Protein 2Q0N (pdb70)

Solvent-accessible surface area: 13764 Å² total

Sequence (304 aa):
RVSHHEQFRAALQQLVVDPGDPRSYLDNFIKIGEGSTGIVCIATVRSSGKLVAVKKMMDLRKQQRRELLFNEVVIMRDYQQHENVVVEMYNSYLVGDELWVVMMEFLEGGALTDIVTHTRMNEEQIAAVCLAVLQALSSVLHAQGVIHRDIKSDSILLTHDGRVKLSSDFGFCAQVSKEVPRRKLVVGTPYWMAPELISRLPYGPEVDIWSLGIMVIEMVDGEPPYFNEPPLKAMKMIRDNLPPRLKNLHKVSPSLKGFLDRLLVRDPAQRATAAEELLKHPFLAKAGPPASIVPLMMRQNRTRRRRRRSWYFDG

Nearest PDB structures (foldseek):
  7s47-assembly1_A  TM=9.825E-01  e=3.267E-54  Homo sapiens
  4zy5-assembly2_B  TM=8.577E-01  e=1.023E-31  Homo sapiens
  8a66-assembly1_A  TM=9.162E-01  e=1.486E-27  Homo sapiens
  5ghv-assembly2_B  TM=8.421E-01  e=2.433E-15  Homo sapiens
  4xg9-assembly2_B  TM=8.249E-01  e=9.768E-16  Homo sapiens

InterPro domains:
  IPR000095 CRIB domain [PF00786] (10-63)
  IPR000095 CRIB domain [PS50108] (11-24)
  IPR000095 CRIB domain [SM00285] (11-46)
  IPR000719 Protein kinase domain [PF00069] (326-572)
  IPR000719 Protein kinase domain [PS50011] (321-572)
  IPR011009 Protein kinase-like domain superfamily [SSF56112] (323-578)
  IPR017441 Protein kinase, ATP binding site [PS00107] (327-351)
  IPR033923 p21 activated kinase binding domain [cd01093] (10-55)
  IPR036936 CRIB domain superfamily [G3DSA:3.90.810.10] (5-47)
  IPR051931 Serine/threonine-protein kinase PAK 3-like [PTHR45832] (21-589)

Structure (mmCIF, N/CA/C/O backbone):
data_2Q0N
#
_entry.id   2Q0N
#
_cell.length_a   145.678
_cell.length_b   145.678
_cell.length_c   39.577
_cell.angle_alpha   90.000
_cell.angle_beta   90.000
_cell.angle_gamma   90.000
#
_symmetry.space_group_name_H-M   'P 43 21 2'
#
loop_
_entity.id
_entity.type
_entity.pdbx_description
1 polymer 'Serine/threonine-protein kinase PAK 4'
2 polymer 'Synthetic peptide'
3 non-polymer 'SULFATE ION'
4 non-polymer 1,2-ETHANEDIOL
5 water water
#
loop_
_atom_site.group_PDB
_atom_site.id
_atom_site.type_symbol
_atom_site.label_atom_id
_atom_site.label_alt_id
_atom_site.label_comp_id
_atom_site.label_asym_id
_atom_site.label_entity_id
_atom_site.label_seq_id
_atom_site.pdbx_PDB_ins_code
_atom_site.Cartn_x
_atom_site.Cartn_y
_atom_site.Cartn_z
_atom_site.occupancy
_atom_site.B_iso_or_equiv
_atom_site.auth_seq_id
_atom_site.auth_comp_id
_atom_site.auth_asym_id
_atom_site.auth_atom_id
_atom_site.pdbx_PDB_model_num
ATOM 1 N N . ARG A 1 8 ? -64.726 12.266 -26.599 1.00 35.89 298 ARG A N 1
ATOM 2 C CA . ARG A 1 8 ? -64.089 13.569 -26.236 1.00 36.35 298 ARG A CA 1
ATOM 3 C C . ARG A 1 8 ? -64.955 14.721 -26.747 1.00 35.29 298 ARG A C 1
ATOM 4 O O . ARG A 1 8 ? -65.255 14.795 -27.946 1.00 35.69 298 ARG A O 1
ATOM 12 N N . VAL A 1 9 ? -65.345 15.619 -25.846 1.00 34.19 299 VAL A N 1
ATOM 13 C CA . VAL A 1 9 ? -66.273 16.678 -26.201 1.00 32.60 299 VAL A CA 1
ATOM 14 C C . VAL A 1 9 ? -65.550 17.696 -27.065 1.00 32.20 299 VAL A C 1
ATOM 15 O O . VAL A 1 9 ? -64.330 17.791 -27.036 1.00 31.67 299 VAL A O 1
ATOM 19 N N . SER A 1 10 ? -66.301 18.431 -27.875 1.00 31.76 300 SER A N 1
ATOM 20 C CA . SER A 1 10 ? -65.715 19.409 -28.766 1.00 31.08 300 SER A CA 1
ATOM 21 C C . SER A 1 10 ? -65.150 20.589 -27.962 1.00 30.96 300 SER A C 1
ATOM 22 O O . SER A 1 10 ? -65.533 20.826 -26.800 1.00 30.20 300 SER A O 1
ATOM 25 N N . HIS A 1 11 ? -64.242 21.324 -28.599 1.00 30.86 301 HIS A N 1
ATOM 26 C CA A HIS A 1 11 ? -63.720 22.574 -28.055 0.70 30.96 301 HIS A CA 1
ATOM 27 C CA B HIS A 1 11 ? -63.705 22.527 -27.986 0.30 30.35 301 HIS A CA 1
ATOM 28 C C . HIS A 1 11 ? -64.844 23.475 -27.596 1.00 30.32 301 HIS A C 1
ATOM 29 O O . HIS A 1 11 ? -64.771 24.097 -26.541 1.00 30.02 301 HIS A O 1
ATOM 42 N N . GLU A 1 12 ? -65.898 23.569 -28.426 1.00 30.33 302 GLU A N 1
ATOM 43 C CA . GLU A 1 12 ? -67.003 24.468 -28.134 1.00 30.75 302 GLU A CA 1
ATOM 44 C C . GLU A 1 12 ? -67.675 24.043 -26.838 1.00 30.35 302 GLU A C 1
ATOM 45 O O . GLU A 1 12 ? -67.937 24.874 -25.976 1.00 31.38 302 GLU A O 1
ATOM 51 N N . GLN A 1 13 ? -67.894 22.745 -26.677 1.00 29.44 303 GLN A N 1
ATOM 52 C CA . GLN A 1 13 ? -68.561 22.239 -25.495 1.00 29.28 303 GLN A CA 1
ATOM 53 C C . GLN A 1 13 ? -67.655 22.363 -24.272 1.00 27.91 303 GLN A C 1
ATOM 54 O O . GLN A 1 13 ? -68.102 22.760 -23.195 1.00 27.29 303 GLN A O 1
ATOM 60 N N . PHE A 1 14 ? -66.377 22.053 -24.424 1.00 26.84 304 PHE A N 1
ATOM 61 C CA . PHE A 1 14 ? -65.463 22.280 -23.310 1.00 26.11 304 PHE A CA 1
ATOM 62 C C . PHE A 1 14 ? -65.441 23.751 -22.866 1.00 26.68 304 PHE A C 1
ATOM 63 O O . PHE A 1 14 ? -65.567 24.038 -21.664 1.00 27.57 304 PHE A O 1
ATOM 71 N N . ARG A 1 15 ? -65.298 24.687 -23.809 1.00 26.20 305 ARG A N 1
ATOM 72 C CA . ARG A 1 15 ? -65.265 26.103 -23.452 1.00 26.45 305 ARG A CA 1
ATOM 73 C C . ARG A 1 15 ? -66.543 26.535 -22.704 1.00 26.63 305 ARG A C 1
ATOM 74 O O . ARG A 1 15 ? -66.466 27.253 -21.721 1.00 27.13 305 ARG A O 1
ATOM 82 N N . ALA A 1 16 ? -67.693 26.067 -23.175 1.00 26.40 306 ALA A N 1
ATOM 83 C CA . ALA A 1 16 ? -69.015 26.390 -22.608 1.00 27.24 306 ALA A CA 1
ATOM 84 C C . ALA A 1 16 ? -69.106 25.904 -21.157 1.00 26.61 306 ALA A C 1
ATOM 85 O O . ALA A 1 16 ? -69.642 26.601 -20.290 1.00 27.34 306 ALA A O 1
ATOM 87 N N . ALA A 1 17 ? -68.567 24.712 -20.899 1.00 26.27 307 ALA A N 1
ATOM 88 C CA . ALA A 1 17 ? -68.518 24.148 -19.536 1.00 27.19 307 ALA A CA 1
ATOM 89 C C . ALA A 1 17 ? -67.653 25.001 -18.623 1.00 27.38 307 ALA A C 1
ATOM 90 O O . ALA A 1 17 ? -68.055 25.403 -17.512 1.00 28.44 307 ALA A O 1
ATOM 92 N N . LEU A 1 18 ? -66.461 25.297 -19.095 1.00 28.60 308 LEU A N 1
ATOM 93 C CA . LEU A 1 18 ? -65.549 26.171 -18.372 1.00 28.79 308 LEU A CA 1
ATOM 94 C C . LEU A 1 18 ? -66.135 27.561 -18.145 1.00 27.96 308 LEU A C 1
ATOM 95 O O . LEU A 1 18 ? -66.022 28.121 -17.052 1.00 27.58 308 LEU A O 1
ATOM 100 N N . GLN A 1 19 ? -66.831 28.112 -19.152 1.00 28.74 309 GLN A N 1
ATOM 101 C CA A GLN A 1 19 ? -67.419 29.445 -19.017 0.50 28.23 309 GLN A CA 1
ATOM 102 C CA B GLN A 1 19 ? -67.426 29.445 -19.031 0.50 28.14 309 GLN A CA 1
ATOM 103 C C . GLN A 1 19 ? -68.382 29.555 -17.850 1.00 28.03 309 GLN A C 1
ATOM 104 O O . GLN A 1 19 ? -68.478 30.613 -17.247 1.00 28.71 309 GLN A O 1
ATOM 115 N N . LEU A 1 20 ? -69.104 28.476 -17.515 1.00 27.78 310 LEU A N 1
ATOM 116 C CA . LEU A 1 20 ? -70.028 28.485 -16.368 1.00 27.69 310 LEU A CA 1
ATOM 117 C C . LEU A 1 20 ? -69.338 28.611 -15.017 1.00 26.92 310 LEU A C 1
ATOM 118 O O . LEU A 1 20 ? -69.981 29.038 -14.060 1.00 25.15 310 LEU A O 1
ATOM 123 N N . VAL A 1 21 ? -68.057 28.217 -14.918 1.00 26.69 311 VAL A N 1
ATOM 124 C CA . VAL A 1 21 ? -67.367 28.228 -13.622 1.00 26.78 311 VAL A CA 1
ATOM 125 C C . VAL A 1 21 ? -66.432 29.417 -13.403 1.00 26.63 311 VAL A C 1
ATOM 126 O O . VAL A 1 21 ? -66.117 29.775 -12.252 1.00 27.86 311 VAL A O 1
ATOM 130 N N . VAL A 1 22 ? -66.008 30.074 -14.473 1.00 25.53 312 VAL A N 1
ATOM 131 C CA . VAL A 1 22 ? -65.150 31.242 -14.342 1.00 24.63 312 VAL A CA 1
ATOM 132 C C . VAL A 1 22 ? -66.028 32.490 -14.112 1.00 23.63 312 VAL A C 1
ATOM 133 O O . VAL A 1 22 ? -67.245 32.476 -14.344 1.00 24.80 312 VAL A O 1
ATOM 137 N N . ASP A 1 23 ? -65.395 33.555 -13.668 1.00 21.95 313 ASP A N 1
ATOM 138 C CA . ASP A 1 23 ? -66.042 34.874 -13.569 1.00 22.41 313 ASP A CA 1
ATOM 139 C C . ASP A 1 23 ? -66.336 35.425 -14.957 1.00 22.89 313 ASP A C 1
ATOM 140 O O . ASP A 1 23 ? -65.482 35.350 -15.854 1.00 23.54 313 ASP A O 1
ATOM 145 N N . PRO A 1 24 ? -67.536 35.978 -15.170 1.00 22.46 314 PRO A N 1
ATOM 146 C CA . PRO A 1 24 ? -67.749 36.705 -16.413 1.00 23.41 314 PRO A CA 1
ATOM 147 C C . PRO A 1 24 ? -66.857 37.956 -16.599 1.00 24.91 314 PRO A C 1
ATOM 148 O O . PRO A 1 24 ? -66.385 38.544 -15.630 1.00 24.46 314 PRO A O 1
ATOM 152 N N . GLY A 1 25 ? -66.660 38.357 -17.847 1.00 27.12 315 GLY A N 1
ATOM 153 C CA . GLY A 1 25 ? -66.009 39.627 -18.164 1.00 28.36 315 GLY A CA 1
ATOM 154 C C . GLY A 1 25 ? -64.607 39.504 -18.724 1.00 30.17 315 GLY A C 1
ATOM 155 O O . GLY A 1 25 ? -64.059 38.408 -18.889 1.00 28.85 315 GLY A O 1
ATOM 156 N N . ASP A 1 26 ? -64.018 40.663 -19.004 1.00 32.17 316 ASP A N 1
ATOM 157 C CA . ASP A 1 26 ? -62.667 40.742 -19.555 1.00 33.28 316 ASP A CA 1
ATOM 158 C C . ASP A 1 26 ? -61.781 41.395 -18.487 1.00 33.67 316 ASP A C 1
ATOM 159 O O . ASP A 1 26 ? -62.018 42.551 -18.118 1.00 33.81 316 ASP A O 1
ATOM 164 N N . PRO A 1 27 ? -60.789 40.657 -17.976 1.00 34.52 317 PRO A N 1
ATOM 165 C CA . PRO A 1 27 ? -59.899 41.131 -16.910 1.00 34.55 317 PRO A CA 1
ATOM 166 C C . PRO A 1 27 ? -58.930 42.241 -17.334 1.00 34.41 317 PRO A C 1
ATOM 167 O O . PRO A 1 27 ? -58.272 42.828 -16.489 1.00 34.14 317 PRO A O 1
ATOM 171 N N . ARG A 1 28 ? -58.857 42.526 -18.625 1.00 34.57 318 ARG A N 1
ATOM 172 C CA . ARG A 1 28 ? -58.081 43.671 -19.093 1.00 35.21 318 ARG A CA 1
ATOM 173 C C . ARG A 1 28 ? -58.813 44.980 -18.788 1.00 34.75 318 ARG A C 1
ATOM 174 O O . ARG A 1 28 ? -58.255 46.045 -18.967 1.00 35.38 318 ARG A O 1
ATOM 182 N N . SER A 1 29 ? -60.061 44.885 -18.323 1.00 34.65 319 SER A N 1
ATOM 183 C CA . SER A 1 29 ? -60.786 46.026 -17.782 1.00 34.64 319 SER A CA 1
ATOM 184 C C . SER A 1 29 ? -60.256 46.453 -16.396 1.00 34.56 319 SER A C 1
ATOM 185 O O . SER A 1 29 ? -60.426 47.612 -15.999 1.00 34.32 319 SER A O 1
ATOM 187 N N . TYR A 1 30 ? -59.595 45.527 -15.697 1.00 33.95 320 TYR A N 1
ATOM 188 C CA . TYR A 1 30 ? -59.158 45.688 -14.295 1.00 33.68 320 TYR A CA 1
ATOM 189 C C . TYR A 1 30 ? -57.623 45.688 -14.098 1.00 32.71 320 TYR A C 1
ATOM 190 O O . TYR A 1 30 ? -57.104 46.281 -13.145 1.00 32.46 320 TYR A O 1
ATOM 192 N N . LEU A 1 31 ? -56.916 45.013 -14.995 1.00 31.87 321 LEU A N 1
ATOM 193 C CA . LEU A 1 31 ? -55.501 44.720 -14.817 1.00 31.72 321 LEU A CA 1
ATOM 194 C C . LEU A 1 31 ? -54.721 45.366 -15.920 1.00 31.30 321 LEU A C 1
ATOM 195 O O . LEU A 1 31 ? -55.171 45.385 -17.055 1.00 31.98 321 LEU A O 1
ATOM 200 N N . ASP A 1 32 ? -53.543 45.871 -15.601 1.00 30.51 322 ASP A N 1
ATOM 201 C CA . ASP A 1 32 ? -52.683 46.423 -16.626 1.00 30.72 322 ASP A CA 1
ATOM 202 C C . ASP A 1 32 ? -51.206 46.155 -16.286 1.00 30.06 322 ASP A C 1
ATOM 203 O O . ASP A 1 32 ? -50.895 45.452 -15.314 1.00 29.65 322 ASP A O 1
ATOM 208 N N . ASN A 1 33 ? -50.301 46.687 -17.103 1.00 29.08 323 ASN A N 1
ATOM 209 C CA . ASN A 1 33 ? -48.862 46.553 -16.857 1.00 28.78 323 ASN A CA 1
ATOM 210 C C . ASN A 1 33 ? -48.409 45.102 -16.748 1.00 28.67 323 ASN A C 1
ATOM 211 O O . ASN A 1 33 ? -47.771 44.690 -15.772 1.00 28.44 323 ASN A O 1
ATOM 216 N N . PHE A 1 34 ? -48.766 44.313 -17.749 1.00 28.21 324 PHE A N 1
ATOM 217 C CA . PHE A 1 34 ? -48.442 42.894 -17.733 1.00 27.57 324 PHE A CA 1
ATOM 218 C C . PHE A 1 34 ? -46.959 42.698 -17.995 1.00 26.95 324 PHE A C 1
ATOM 219 O O . PHE A 1 34 ? -46.391 43.349 -18.877 1.00 26.81 324 PHE A O 1
ATOM 227 N N . ILE A 1 35 ? -46.340 41.827 -17.204 1.00 25.80 325 ILE A N 1
ATOM 228 C CA . ILE A 1 35 ? -44.928 41.490 -17.323 1.00 26.10 325 ILE A CA 1
ATOM 229 C C . ILE A 1 35 ? -44.837 39.955 -17.269 1.00 25.62 325 ILE A C 1
ATOM 230 O O . ILE A 1 35 ? -45.284 39.353 -16.289 1.00 26.30 325 ILE A O 1
ATOM 235 N N . LYS A 1 36 ? -44.286 39.328 -18.315 1.00 25.24 326 LYS A N 1
ATOM 236 C CA . LYS A 1 36 ? -44.099 37.865 -18.319 1.00 24.25 326 LYS A CA 1
ATOM 237 C C . LYS A 1 36 ? -43.038 37.439 -17.314 1.00 24.63 326 LYS A C 1
ATOM 238 O O . LYS A 1 36 ? -41.935 37.980 -17.300 1.00 23.65 326 LYS A O 1
ATOM 244 N N . ILE A 1 37 ? -43.366 36.475 -16.457 1.00 23.50 327 ILE A N 1
ATOM 245 C CA . ILE A 1 37 ? -42.394 35.968 -15.536 1.00 23.33 327 ILE A CA 1
ATOM 246 C C . ILE A 1 37 ? -41.989 34.516 -15.779 1.00 22.28 327 ILE A C 1
ATOM 247 O O . ILE A 1 37 ? -40.947 34.078 -15.271 1.00 21.47 327 ILE A O 1
ATOM 252 N N . GLY A 1 38 ? -42.743 33.776 -16.586 1.00 21.39 328 GLY A N 1
ATOM 253 C CA . GLY A 1 38 ? -42.411 32.393 -16.787 1.00 22.18 328 GLY A CA 1
ATOM 254 C C . GLY A 1 38 ? -43.246 31.630 -17.781 1.00 24.53 328 GLY A C 1
ATOM 255 O O . GLY A 1 38 ? -44.370 31.988 -18.099 1.00 23.04 328 GLY A O 1
ATOM 256 N N . GLU A 1 39 ? -42.633 30.559 -18.265 1.00 27.91 329 GLU A N 1
ATOM 257 C CA . GLU A 1 39 ? -43.299 29.482 -18.965 1.00 31.20 329 GLU A CA 1
ATOM 258 C C . GLU A 1 39 ? -43.765 28.483 -17.880 1.00 32.19 329 GLU A C 1
ATOM 259 O O . GLU A 1 39 ? -42.954 27.995 -17.075 1.00 33.42 329 GLU A O 1
ATOM 265 N N . GLY A 1 40 ? -45.062 28.218 -17.809 1.00 33.63 330 GLY A N 1
ATOM 266 C CA . GLY A 1 40 ? -45.606 27.278 -16.819 1.00 33.72 330 GLY A CA 1
ATOM 267 C C . GLY A 1 40 ? -45.837 25.849 -17.314 1.00 34.87 330 GLY A C 1
ATOM 268 O O . GLY A 1 40 ? -45.241 25.406 -18.311 1.00 35.50 330 GLY A O 1
ATOM 269 N N . SER A 1 41 ? -46.732 25.150 -16.609 1.00 34.88 331 SER A N 1
ATOM 270 C CA . SER A 1 41 ? -47.015 23.725 -16.807 1.00 35.00 331 SER A CA 1
ATOM 271 C C . SER A 1 41 ? -48.124 23.499 -17.852 1.00 34.20 331 SER A C 1
ATOM 272 O O . SER A 1 41 ? -48.185 22.436 -18.492 1.00 35.28 331 SER A O 1
ATOM 275 N N . THR A 1 42 ? -48.997 24.480 -18.033 1.00 33.52 332 THR A N 1
ATOM 276 C CA . THR A 1 42 ? -49.982 24.430 -19.113 1.00 31.49 332 THR A CA 1
ATOM 277 C C . THR A 1 42 ? -50.105 25.797 -19.839 1.00 30.40 332 THR A C 1
ATOM 278 O O . THR A 1 42 ? -51.094 26.031 -20.558 1.00 28.53 332 THR A O 1
ATOM 282 N N . GLY A 1 43 ? -49.100 26.669 -19.716 1.00 28.52 333 GLY A N 1
ATOM 283 C CA . GLY A 1 43 ? -49.209 28.048 -20.244 1.00 28.64 333 GLY A CA 1
ATOM 284 C C . GLY A 1 43 ? -48.108 29.010 -19.811 1.00 27.53 333 GLY A C 1
ATOM 285 O O . GLY A 1 43 ? -46.980 28.591 -19.522 1.00 28.81 333 GLY A O 1
ATOM 286 N N . ILE A 1 44 ? -48.420 30.305 -19.801 1.00 25.76 334 ILE A N 1
ATOM 287 C CA . ILE A 1 44 ? -47.475 31.307 -19.345 1.00 25.34 334 ILE A CA 1
ATOM 288 C C . ILE A 1 44 ? -47.972 31.924 -18.038 1.00 23.42 334 ILE A C 1
ATOM 289 O O . ILE A 1 44 ? -49.143 31.824 -17.701 1.00 23.57 334 ILE A O 1
ATOM 294 N N . VAL A 1 45 ? -47.055 32.549 -17.297 1.00 22.12 335 VAL A N 1
ATOM 295 C CA . VAL A 1 45 ? -47.389 33.264 -16.073 1.00 21.81 335 VAL A CA 1
ATOM 296 C C . VAL A 1 45 ? -46.834 34.683 -16.163 1.00 20.47 335 VAL A C 1
ATOM 297 O O . VAL A 1 45 ? -45.700 34.878 -16.601 1.00 18.01 335 VAL A O 1
ATOM 301 N N . CYS A 1 46 ? -47.659 35.648 -15.794 1.00 20.73 336 CYS A N 1
ATOM 302 C CA . CYS A 1 46 ? -47.309 37.043 -15.796 1.00 22.23 336 CYS A CA 1
ATOM 303 C C . CYS A 1 46 ? -47.582 37.597 -14.400 1.00 21.64 336 CYS A C 1
ATOM 304 O O . CYS A 1 46 ? -48.263 36.959 -13.568 1.00 22.43 336 CYS A O 1
ATOM 307 N N . ILE A 1 47 ? -47.049 38.781 -14.152 1.00 21.11 337 ILE A N 1
ATOM 308 C CA . ILE A 1 47 ? -47.547 39.633 -13.097 1.00 21.62 337 ILE A CA 1
ATOM 309 C C . ILE A 1 47 ? -48.267 40.804 -13.765 1.00 20.86 337 ILE A C 1
ATOM 310 O O . ILE A 1 47 ? -48.037 41.094 -14.943 1.00 21.00 337 ILE A O 1
ATOM 315 N N . ALA A 1 48 ? -49.209 41.392 -13.037 1.00 20.19 338 ALA A N 1
ATOM 316 C CA . ALA A 1 48 ? -49.992 42.536 -13.496 1.00 20.55 338 ALA A CA 1
ATOM 317 C C . ALA A 1 48 ? -50.329 43.381 -12.287 1.00 20.97 338 ALA A C 1
ATOM 318 O O . ALA A 1 48 ? -50.298 42.899 -11.174 1.00 20.12 338 ALA A O 1
ATOM 320 N N . THR A 1 49 ? -50.656 44.649 -12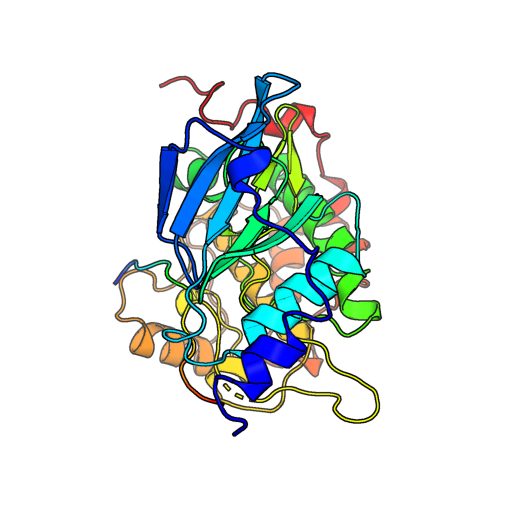.500 1.00 21.85 339 THR A N 1
ATOM 321 C CA . THR A 1 49 ? -51.096 45.497 -11.408 1.00 22.90 339 THR A CA 1
ATOM 322 C C . THR A 1 49 ? -52.614 45.646 -11.524 1.00 22.85 339 THR A C 1
ATOM 323 O O . THR A 1 49 ? -53.175 45.737 -12.628 1.00 22.85 339 THR A O 1
ATOM 327 N N . VAL A 1 50 ? -53.284 45.641 -10.385 1.00 24.15 340 VAL A N 1
ATOM 328 C CA . VAL A 1 50 ? -54.722 45.830 -10.361 1.00 24.89 340 VAL A CA 1
ATOM 329 C C . VAL A 1 50 ? -54.910 47.348 -10.421 1.00 25.49 340 VAL A C 1
ATOM 330 O O . VAL A 1 50 ? -54.248 48.079 -9.690 1.00 25.15 340 VAL A O 1
ATOM 334 N N . ARG A 1 51 ? -55.746 47.813 -11.342 1.00 26.10 341 ARG A N 1
ATOM 335 C CA . ARG A 1 51 ? -55.797 49.238 -11.662 1.00 27.29 341 ARG A CA 1
ATOM 336 C C . ARG A 1 51 ? -55.999 50.096 -10.417 1.00 27.66 341 ARG A C 1
ATOM 337 O O . ARG A 1 51 ? -55.260 51.065 -10.181 1.00 28.41 341 ARG A O 1
ATOM 339 N N . SER A 1 52 ? -56.996 49.715 -9.622 1.00 28.35 342 SER A N 1
ATOM 340 C CA . SER A 1 52 ? -57.487 50.526 -8.506 1.00 28.27 342 SER A CA 1
ATOM 341 C C . SER A 1 52 ? -56.550 50.652 -7.290 1.00 28.33 342 SER A C 1
ATOM 342 O O . SER A 1 52 ? -56.611 51.663 -6.566 1.00 28.62 342 SER A O 1
ATOM 345 N N . SER A 1 53 ? -55.707 49.643 -7.062 1.00 28.11 343 SER A N 1
ATOM 346 C CA . SER A 1 53 ? -54.859 49.583 -5.866 1.00 27.58 343 SER A CA 1
ATOM 347 C C . SER A 1 53 ? -53.370 49.732 -6.167 1.00 27.48 343 SER A C 1
ATOM 348 O O . SER A 1 53 ? -52.579 50.109 -5.278 1.00 26.99 343 SER A O 1
ATOM 351 N N . GLY A 1 54 ? -52.983 49.395 -7.399 1.00 26.78 344 GLY A N 1
ATOM 352 C CA . GLY A 1 54 ? -51.568 49.294 -7.761 1.00 26.83 344 GLY A CA 1
ATOM 353 C C . GLY A 1 54 ? -50.898 48.075 -7.150 1.00 26.33 344 GLY A C 1
ATOM 354 O O . GLY A 1 54 ? -49.654 47.990 -7.118 1.00 26.79 344 GLY A O 1
ATOM 355 N N . LYS A 1 55 ? -51.707 47.123 -6.681 1.00 25.89 345 LYS A N 1
ATOM 356 C CA . LYS A 1 55 ? -51.187 45.893 -6.084 1.00 25.62 345 LYS A CA 1
ATOM 357 C C . LYS A 1 55 ? -50.891 44.873 -7.177 1.00 24.64 345 LYS A C 1
ATOM 358 O O . LYS A 1 55 ? -51.658 44.747 -8.135 1.00 24.44 345 LYS A O 1
ATOM 360 N N . LEU A 1 56 ? -49.771 44.161 -7.041 1.00 24.73 346 LEU A N 1
ATOM 361 C CA . LEU A 1 56 ? -49.420 43.118 -7.986 1.00 24.33 346 LEU A CA 1
ATOM 362 C C . LEU A 1 56 ? -50.267 41.884 -7.743 1.00 23.44 346 LEU A C 1
ATOM 363 O O . LEU A 1 56 ? -50.595 41.544 -6.607 1.00 23.47 346 LEU A O 1
ATOM 368 N N . VAL A 1 57 ? -50.585 41.204 -8.839 1.00 21.72 347 VAL A N 1
ATOM 369 C CA . VAL A 1 57 ? -51.185 39.873 -8.835 1.00 20.70 347 VAL A CA 1
ATOM 370 C C . VAL A 1 57 ? -50.420 39.038 -9.829 1.00 19.57 347 VAL A C 1
ATOM 371 O O . VAL A 1 57 ? -49.696 39.606 -10.643 1.00 20.15 347 VAL A O 1
ATOM 375 N N . ALA A 1 58 ? -50.538 37.715 -9.753 1.00 19.06 348 ALA A N 1
ATOM 376 C CA . ALA A 1 58 ? -49.981 36.809 -10.752 1.00 19.17 348 ALA A CA 1
ATOM 377 C C . ALA A 1 58 ? -51.150 36.372 -11.623 1.00 20.91 348 ALA A C 1
ATOM 378 O O . ALA A 1 58 ? -52.292 36.268 -11.127 1.00 21.44 348 ALA A O 1
ATOM 380 N N . VAL A 1 59 ? -50.906 36.207 -12.910 1.00 20.60 349 VAL A N 1
ATOM 381 C CA . VAL A 1 59 ? -51.954 35.799 -13.857 1.00 20.80 349 VAL A CA 1
ATOM 382 C C . VAL A 1 59 ? -51.394 34.676 -14.713 1.00 21.83 349 VAL A C 1
ATOM 383 O O . VAL A 1 59 ? -50.398 34.837 -15.428 1.00 22.84 349 VAL A O 1
ATOM 387 N N . LYS A 1 60 ? -52.036 33.523 -14.632 1.00 22.33 350 LYS A N 1
ATOM 388 C CA . LYS A 1 60 ? -51.668 32.390 -15.477 1.00 23.28 350 LYS A CA 1
ATOM 389 C C . LYS A 1 60 ? -52.610 32.362 -16.668 1.00 22.43 350 LYS A C 1
ATOM 390 O O . LYS A 1 60 ? -53.826 32.473 -16.487 1.00 22.57 350 LYS A O 1
ATOM 396 N N . LYS A 1 61 ? -52.045 32.224 -17.856 1.00 21.29 351 LYS A N 1
ATOM 397 C CA . LYS A 1 61 ? -52.782 32.197 -19.096 1.00 22.45 351 LYS A CA 1
ATOM 398 C C . LYS A 1 61 ? -52.560 30.871 -19.814 1.00 23.08 351 LYS A C 1
ATOM 399 O O . LYS A 1 61 ? -51.426 30.498 -20.104 1.00 22.29 351 LYS A O 1
ATOM 405 N N . MET A 1 62 ? -53.661 30.155 -20.065 1.00 23.13 352 MET A N 1
ATOM 406 C CA A MET A 1 62 ? -53.625 28.847 -20.715 0.50 24.84 352 MET A CA 1
ATOM 407 C CA B MET A 1 62 ? -53.603 28.866 -20.731 0.50 24.38 352 MET A CA 1
ATOM 408 C C . MET A 1 62 ? -54.534 28.801 -21.941 1.00 24.63 352 MET A C 1
ATOM 409 O O . MET A 1 62 ? -55.735 29.134 -21.861 1.00 23.92 352 MET 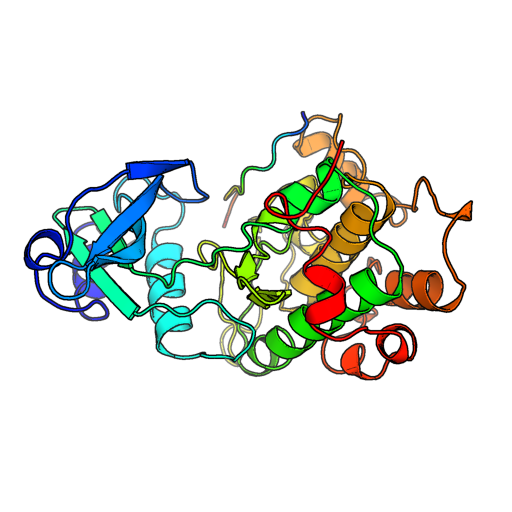A O 1
ATOM 418 N N . ASP A 1 63 ? -53.977 28.380 -23.070 1.00 23.48 353 ASP A N 1
ATOM 419 C CA . ASP A 1 63 ? -54.746 28.249 -24.276 1.00 24.28 353 ASP A CA 1
ATOM 420 C C . ASP A 1 63 ? -55.533 26.941 -24.292 1.00 23.58 353 ASP A C 1
ATOM 421 O O . ASP A 1 63 ? -54.960 25.848 -24.244 1.00 22.85 353 ASP A O 1
ATOM 426 N N . LEU A 1 64 ? -56.856 27.060 -24.352 1.00 23.51 354 LEU A N 1
ATOM 427 C CA . LEU A 1 64 ? -57.737 25.910 -24.363 1.00 25.13 354 LEU A CA 1
ATOM 428 C C . LEU A 1 64 ? -57.444 24.891 -25.459 1.00 25.39 354 LEU A C 1
ATOM 429 O O . LEU A 1 64 ? -57.685 23.700 -25.291 1.00 26.83 354 LEU A O 1
ATOM 434 N N . ARG A 1 65 ? -56.948 25.370 -26.588 1.00 24.82 355 ARG A N 1
ATOM 435 C CA . ARG A 1 65 ? -56.729 24.557 -27.769 1.00 26.26 355 ARG A CA 1
ATOM 436 C C . ARG A 1 65 ? -55.380 23.853 -27.772 1.00 26.25 355 ARG A C 1
ATOM 437 O O . ARG A 1 65 ? -55.085 23.049 -28.660 1.00 27.81 355 ARG A O 1
ATOM 445 N N . LYS A 1 66 ? -54.523 24.189 -26.833 1.00 25.70 356 LYS A N 1
ATOM 446 C CA . LYS A 1 66 ? -53.173 23.595 -26.826 1.00 27.67 356 LYS A CA 1
ATOM 447 C C . LYS A 1 66 ? -52.924 22.748 -25.588 1.00 27.51 356 LYS A C 1
ATOM 448 O O . LYS A 1 66 ? -51.797 22.654 -25.117 1.00 30.10 356 LYS A O 1
ATOM 454 N N . GLN A 1 67 ? -53.973 22.131 -25.055 1.00 27.51 357 GLN A N 1
ATOM 455 C CA . GLN A 1 67 ? -53.851 21.288 -23.847 1.00 27.04 357 GLN A CA 1
ATOM 456 C C . GLN A 1 67 ? -54.055 19.826 -24.193 1.00 28.17 357 GLN A C 1
ATOM 457 O O . GLN A 1 67 ? -55.062 19.497 -24.852 1.00 28.81 357 GLN A O 1
ATOM 463 N N . GLN A 1 68 ? -53.152 18.925 -23.717 1.00 20.00 358 GLN A N 1
ATOM 464 C CA . GLN A 1 68 ? -53.317 17.490 -23.908 1.00 20.00 358 GLN A CA 1
ATOM 465 C C . GLN A 1 68 ? -54.521 16.965 -23.135 1.00 20.00 358 GLN A C 1
ATOM 466 O O . GLN A 1 68 ? -55.249 16.083 -23.573 1.00 30.38 358 GLN A O 1
ATOM 468 N N . ARG A 1 69 ? -54.770 17.550 -21.953 1.00 27.04 359 ARG A N 1
ATOM 469 C CA . ARG A 1 69 ? -55.869 17.138 -21.097 1.00 26.23 359 ARG A CA 1
ATOM 470 C C . ARG A 1 69 ? -56.588 18.419 -20.661 1.00 25.23 359 ARG A C 1
ATOM 471 O O . ARG A 1 69 ? -56.225 19.037 -19.666 1.00 24.89 359 ARG A O 1
ATOM 479 N N . ARG A 1 70 ? -57.603 18.826 -21.421 1.00 24.84 360 ARG A N 1
ATOM 480 C CA . ARG A 1 70 ? -58.268 20.097 -21.151 1.00 24.88 360 ARG A CA 1
ATOM 481 C C . ARG A 1 70 ? -58.945 20.093 -19.799 1.00 24.25 360 ARG A C 1
ATOM 482 O O . ARG A 1 70 ? -59.031 21.128 -19.148 1.00 25.04 360 ARG A O 1
ATOM 490 N N . GLU A 1 71 ? -59.467 18.930 -19.409 1.00 23.98 361 GLU A N 1
ATOM 491 C CA . GLU A 1 71 ? -60.135 18.750 -18.122 1.00 24.47 361 GLU A CA 1
ATOM 492 C C . GLU A 1 71 ? -59.298 19.326 -16.992 1.00 23.80 361 GLU A C 1
ATOM 493 O O . GLU A 1 71 ? -59.827 19.742 -15.962 1.00 22.46 361 GLU A O 1
ATOM 495 N N . LEU A 1 72 ? -57.979 19.317 -17.149 1.00 23.55 362 LEU A N 1
ATOM 496 C CA . LEU A 1 72 ? -57.117 19.853 -16.104 1.00 23.39 362 LEU A CA 1
ATOM 497 C C . LEU A 1 72 ? -57.363 21.336 -15.852 1.00 23.06 362 LEU A C 1
ATOM 498 O O . LEU A 1 72 ? -57.138 21.837 -14.739 1.00 23.30 362 LEU A O 1
ATOM 503 N N . LEU A 1 73 ? -57.772 22.059 -16.888 1.00 24.95 363 LEU A N 1
ATOM 504 C CA . LEU A 1 73 ? -58.055 23.499 -16.726 1.00 25.01 363 LEU A CA 1
ATOM 505 C C . LEU A 1 73 ? -59.247 23.676 -15.805 1.00 24.98 363 LEU A C 1
ATOM 506 O O . LEU A 1 73 ? -59.247 24.520 -14.913 1.00 25.17 363 LEU A O 1
ATOM 511 N N . PHE A 1 74 ? -60.257 22.854 -16.046 1.00 25.17 364 PHE A N 1
ATOM 512 C CA . PHE A 1 74 ? -61.477 22.834 -15.282 1.00 24.73 364 PHE A CA 1
ATOM 513 C C . PHE A 1 74 ? -61.177 22.434 -13.824 1.00 24.03 364 PHE A C 1
ATOM 514 O O . PHE A 1 74 ? -61.629 23.089 -12.872 1.00 24.38 364 PHE A O 1
ATOM 522 N N . ASN A 1 75 ? -60.375 21.381 -13.646 1.00 23.70 365 ASN A N 1
ATOM 523 C CA . ASN A 1 75 ? -59.954 20.968 -12.305 1.00 23.34 365 ASN A CA 1
ATOM 524 C C . ASN A 1 75 ? -59.271 22.081 -11.524 1.00 23.74 365 ASN A C 1
ATOM 525 O O . ASN A 1 75 ? -59.595 22.318 -10.368 1.00 24.77 365 ASN A O 1
ATOM 530 N N . GLU A 1 76 ? -58.330 22.779 -12.150 1.00 24.22 366 GLU A N 1
ATOM 531 C CA . GLU A 1 76 ? -57.576 23.807 -11.455 1.00 24.38 366 GLU A CA 1
ATOM 532 C C . GLU A 1 76 ? -58.530 24.897 -10.939 1.00 24.56 366 GLU A C 1
ATOM 533 O O . GLU A 1 76 ? -58.480 25.301 -9.773 1.00 25.18 366 GLU A O 1
ATOM 539 N N . VAL A 1 77 ? -59.439 25.331 -11.810 1.00 24.50 367 VAL A N 1
ATOM 540 C CA . VAL A 1 77 ? -60.369 26.375 -11.419 1.00 25.21 367 VAL A CA 1
ATOM 541 C C . VAL A 1 77 ? -61.287 25.949 -10.305 1.00 25.36 367 VAL A C 1
ATOM 542 O O . VAL A 1 77 ? -61.464 26.669 -9.313 1.00 25.88 367 VAL A O 1
ATOM 546 N N . VAL A 1 78 ? -61.904 24.785 -10.456 1.00 24.70 368 VAL A N 1
ATOM 547 C CA . VAL A 1 78 ? -62.838 24.316 -9.440 1.00 24.69 368 VAL A CA 1
ATOM 548 C C . VAL A 1 78 ? -62.154 24.040 -8.088 1.00 24.22 368 VAL A C 1
ATOM 549 O O . VAL A 1 78 ? -62.696 24.427 -7.024 1.00 25.50 368 VAL A O 1
ATOM 553 N N . ILE A 1 79 ? -60.967 23.421 -8.080 1.00 24.71 369 ILE A N 1
ATOM 554 C CA . ILE A 1 79 ? -60.255 23.140 -6.837 1.00 24.61 369 ILE A CA 1
ATOM 555 C C . ILE A 1 79 ? -59.786 24.442 -6.197 1.00 25.03 369 ILE A C 1
ATOM 556 O O . ILE A 1 79 ? -59.805 24.592 -4.984 1.00 25.05 369 ILE A O 1
ATOM 561 N N . MET A 1 80 ? -59.346 25.401 -7.003 1.00 25.10 370 MET A N 1
ATOM 562 C CA . MET A 1 80 ? -58.959 26.691 -6.439 1.00 25.74 370 MET A CA 1
ATOM 563 C C . MET A 1 80 ? -60.184 27.418 -5.849 1.00 24.51 370 MET A C 1
ATOM 564 O O . MET A 1 80 ? -60.108 28.058 -4.796 1.00 25.36 370 MET A O 1
ATOM 569 N N . ARG A 1 81 ? -61.325 27.309 -6.513 1.00 24.57 371 ARG A N 1
ATOM 570 C CA . ARG A 1 81 ? -62.531 27.926 -6.014 1.00 24.24 371 ARG A CA 1
ATOM 571 C C . ARG A 1 81 ? -63.023 27.263 -4.712 1.00 25.01 371 ARG A C 1
ATOM 572 O O . ARG A 1 81 ? -63.458 27.951 -3.773 1.00 25.10 371 ARG A O 1
ATOM 580 N N . ASP A 1 82 ? -62.985 25.929 -4.644 1.00 25.08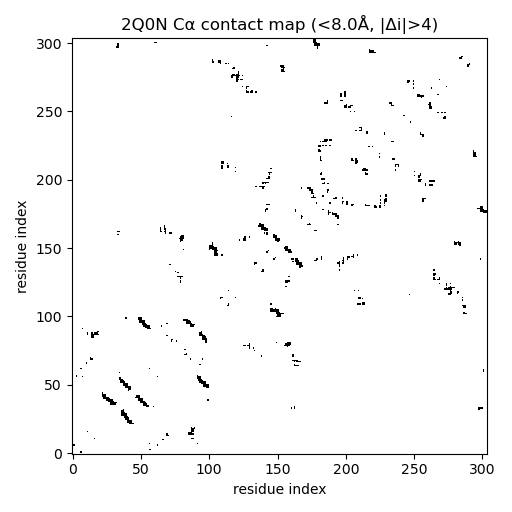 372 ASP A N 1
ATOM 581 C CA . ASP A 1 82 ? -63.728 25.225 -3.598 1.00 25.82 372 ASP A CA 1
ATOM 582 C C . ASP A 1 82 ? -62.938 24.693 -2.411 1.00 26.41 372 ASP A C 1
ATOM 583 O O . ASP A 1 82 ? -63.550 24.368 -1.374 1.00 26.50 372 ASP A O 1
ATOM 588 N N . TYR A 1 83 ? -61.614 24.591 -2.527 1.00 26.59 373 TYR A N 1
ATOM 589 C CA . TYR A 1 83 ? -60.815 23.918 -1.494 1.00 27.45 373 TYR A CA 1
ATOM 590 C C . TYR A 1 83 ? -59.708 24.825 -0.981 1.00 28.17 373 TYR A C 1
ATOM 591 O O . TYR A 1 83 ? -58.528 24.502 -1.093 1.00 29.39 373 TYR A O 1
ATOM 600 N N . GLN A 1 84 ? -60.102 25.936 -0.358 1.00 28.37 374 GLN A N 1
ATOM 601 C CA A GLN A 1 84 ? -59.107 26.884 0.143 0.50 28.14 374 GLN A CA 1
ATOM 602 C CA B GLN A 1 84 ? -59.171 26.933 0.207 0.50 28.52 374 GLN A CA 1
ATOM 603 C C . GLN A 1 84 ? -58.494 26.442 1.483 1.00 27.98 374 GLN A C 1
ATOM 604 O O . GLN A 1 84 ? -59.132 25.785 2.317 1.00 28.41 374 GLN A O 1
ATOM 615 N N . HIS A 1 85 ? -57.226 26.808 1.656 1.00 27.57 375 HIS A N 1
ATOM 616 C CA . HIS A 1 85 ? -56.421 26.457 2.824 1.00 26.89 375 HIS A CA 1
ATOM 617 C C . HIS A 1 85 ? -55.360 27.557 3.064 1.00 26.99 375 HIS A C 1
ATOM 618 O O . HIS A 1 85 ? -54.862 28.176 2.095 1.00 25.74 375 HIS A O 1
ATOM 625 N N . GLU A 1 86 ? -55.000 27.796 4.334 1.00 26.30 376 GLU A N 1
ATOM 626 C CA . GLU A 1 86 ? -53.951 28.772 4.698 1.00 25.91 376 GLU A CA 1
ATOM 627 C C . GLU A 1 86 ? -52.581 28.530 4.046 1.00 25.08 376 GLU A C 1
ATOM 628 O O . GLU A 1 86 ? -51.752 29.448 3.914 1.00 24.93 376 GLU A O 1
ATOM 631 N N . ASN A 1 87 ? -52.331 27.285 3.668 1.00 23.31 377 ASN A N 1
ATOM 632 C CA . ASN A 1 87 ? -51.092 26.899 3.010 1.00 22.76 377 ASN A CA 1
ATOM 633 C C . ASN A 1 87 ? -51.271 26.531 1.528 1.00 21.32 377 ASN A C 1
ATOM 634 O O . ASN A 1 87 ? -50.468 25.772 0.957 1.00 21.81 377 ASN A O 1
ATOM 639 N N . VAL A 1 88 ? -52.323 27.074 0.902 1.00 19.80 378 VAL A N 1
ATOM 640 C CA . VAL A 1 88 ? -52.565 26.929 -0.519 1.00 20.34 378 VAL A CA 1
ATOM 641 C C . VAL A 1 88 ? -52.738 28.310 -1.127 1.00 19.79 378 VAL A C 1
ATOM 642 O O . VAL A 1 88 ? -53.429 29.168 -0.559 1.00 18.72 378 VAL A O 1
ATOM 646 N N . VAL A 1 89 ? -52.086 28.514 -2.250 1.00 19.40 379 VAL A N 1
ATOM 647 C CA A VAL A 1 89 ? -52.140 29.778 -2.964 0.50 19.79 379 VAL A CA 1
ATOM 648 C CA B VAL A 1 89 ? -52.132 29.784 -2.963 0.50 20.49 379 VAL A CA 1
ATOM 649 C C . VAL A 1 89 ? -53.597 30.138 -3.258 1.00 19.75 379 VAL A C 1
ATOM 650 O O . VAL A 1 89 ? -54.412 29.260 -3.615 1.00 21.10 379 VAL A O 1
ATOM 657 N N . GLU A 1 90 ? -53.929 31.407 -3.095 1.00 20.90 380 GLU A N 1
ATOM 658 C CA . GLU A 1 90 ? -55.297 31.874 -3.291 1.00 21.79 380 GLU A CA 1
ATOM 659 C C . GLU A 1 90 ? -55.539 32.318 -4.742 1.00 21.06 380 GLU A C 1
ATOM 660 O O . GLU A 1 90 ? -54.751 33.102 -5.307 1.00 19.57 380 GLU A O 1
ATOM 666 N N . MET A 1 91 ? -56.638 31.820 -5.344 1.00 21.37 381 MET A N 1
ATOM 667 C CA . MET A 1 91 ? -57.116 32.319 -6.618 1.00 21.84 381 MET A CA 1
ATOM 668 C C . MET A 1 91 ? -58.154 33.417 -6.331 1.00 21.41 381 MET A C 1
ATOM 669 O O . MET A 1 91 ? -59.169 33.160 -5.666 1.00 20.70 381 MET A O 1
ATOM 674 N N . TYR A 1 92 ? -57.892 34.631 -6.780 1.00 20.89 382 TYR A N 1
ATOM 675 C CA . TYR A 1 92 ? -58.854 35.737 -6.671 1.00 20.56 382 TYR A CA 1
ATOM 676 C C . TYR A 1 92 ? -60.037 35.601 -7.670 1.00 20.42 382 TYR A C 1
ATOM 677 O O . TYR A 1 92 ? -61.214 35.740 -7.298 1.00 20.23 382 TYR A O 1
ATOM 686 N N . ASN A 1 93 ? -59.710 35.358 -8.930 1.00 19.11 383 ASN A N 1
ATOM 687 C CA . ASN A 1 93 ? -60.700 35.323 -10.023 1.00 19.32 383 ASN A CA 1
ATOM 688 C C . ASN A 1 93 ? -60.174 34.509 -11.186 1.00 18.49 383 ASN A C 1
ATOM 689 O O . ASN A 1 93 ? -58.986 34.237 -11.286 1.00 18.19 383 ASN A O 1
ATOM 694 N N . SER A 1 94 ? -61.063 34.125 -12.091 1.00 17.41 384 SER A N 1
ATOM 695 C CA . SER A 1 94 ? -60.679 33.463 -13.345 1.00 17.29 384 SER A CA 1
ATOM 696 C C . SER A 1 94 ? -61.603 33.972 -14.442 1.00 18.47 384 SER A C 1
ATOM 697 O O . SER A 1 94 ? -62.744 34.379 -14.172 1.00 17.39 384 SER A O 1
ATOM 700 N N . TYR A 1 95 ? -61.097 33.974 -15.662 1.00 18.69 385 TYR A N 1
ATOM 701 C CA . TYR A 1 95 ? -61.772 34.539 -16.795 1.00 19.41 385 TYR A CA 1
ATOM 702 C C . TYR A 1 95 ? -61.474 33.732 -18.042 1.00 19.05 385 TYR A C 1
ATOM 703 O O . TYR A 1 95 ? -60.448 33.054 -18.125 1.00 19.04 385 TYR A O 1
ATOM 712 N N . LEU A 1 96 ? -62.363 33.863 -19.021 1.00 19.50 386 LEU A N 1
ATOM 713 C CA . LEU A 1 96 ? -62.062 33.419 -20.381 1.00 20.41 386 LEU A CA 1
ATOM 714 C C . LEU A 1 96 ? -61.864 34.681 -21.203 1.00 21.91 386 LEU A C 1
ATOM 715 O O . LEU A 1 96 ? -62.699 35.595 -21.181 1.00 21.32 386 LEU A O 1
ATOM 720 N N . VAL A 1 97 ? -60.738 34.736 -21.905 1.00 22.52 387 VAL A N 1
ATOM 721 C CA . VAL A 1 97 ? -60.422 35.856 -22.814 1.00 24.06 387 VAL A CA 1
ATOM 722 C C . VAL A 1 97 ? -60.157 35.151 -24.142 1.00 23.75 387 VAL A C 1
ATOM 723 O O . VAL A 1 97 ? -59.090 34.541 -24.311 1.00 24.50 387 VAL A O 1
ATOM 727 N N . GLY A 1 98 ? -61.125 35.180 -25.052 1.00 24.37 388 GLY A N 1
ATOM 728 C CA . GLY A 1 98 ? -61.083 34.383 -26.274 1.00 24.91 388 GLY A CA 1
ATOM 729 C C . GLY A 1 98 ? -60.933 32.893 -25.978 1.00 24.30 388 GLY A C 1
ATOM 730 O O . GLY A 1 98 ? -61.750 32.312 -25.265 1.00 24.08 388 GLY A O 1
ATOM 731 N N . ASP A 1 99 ? -59.910 32.252 -26.530 1.00 24.12 389 ASP A N 1
ATOM 732 C CA . ASP A 1 99 ? -59.679 30.834 -26.202 1.00 24.88 389 ASP A CA 1
ATOM 733 C C . ASP A 1 99 ? -58.627 30.619 -25.156 1.00 24.08 389 ASP A C 1
ATOM 734 O O . ASP A 1 99 ? -58.068 29.517 -25.085 1.00 23.97 389 ASP A O 1
ATOM 739 N N . GLU A 1 100 ? -58.415 31.630 -24.321 1.00 23.25 390 GLU A N 1
ATOM 740 C CA . GLU A 1 100 ? -57.545 31.509 -23.169 1.00 23.95 390 GLU A CA 1
ATOM 741 C C . GLU A 1 100 ? -58.288 31.545 -21.863 1.00 22.32 390 GLU A C 1
ATOM 742 O O . GLU A 1 100 ? -59.192 32.368 -21.700 1.00 21.36 390 GLU A O 1
ATOM 748 N N . LEU A 1 101 ? -57.862 30.683 -20.946 1.00 20.41 391 LEU A N 1
ATOM 749 C CA . LEU A 1 101 ? -58.246 30.761 -19.556 1.00 20.37 391 LEU A CA 1
ATOM 750 C C . LEU A 1 101 ? -57.214 31.611 -18.845 1.00 20.60 391 LEU A C 1
ATOM 751 O O . LEU A 1 101 ? -56.027 31.284 -18.901 1.00 19.97 391 LEU A O 1
ATOM 756 N N . TRP A 1 102 ? -57.653 32.666 -18.171 1.00 20.41 392 TRP A N 1
ATOM 757 C CA . TRP A 1 102 ? -56.804 33.447 -17.254 1.00 21.35 392 TRP A CA 1
ATOM 758 C C . TRP A 1 102 ? -57.187 33.198 -15.796 1.00 22.60 392 TRP A C 1
ATOM 759 O O . TRP A 1 102 ? -58.357 33.328 -15.410 1.00 22.82 392 TRP A O 1
ATOM 770 N N . VAL A 1 103 ? -56.202 32.814 -14.990 1.00 22.78 393 VAL A N 1
ATOM 771 C CA . VAL A 1 103 ? -56.419 32.598 -13.557 1.00 22.71 393 VAL A CA 1
ATOM 772 C C . VAL A 1 103 ? -55.612 33.669 -12.813 1.00 22.18 393 VAL A C 1
ATOM 773 O O . VAL A 1 103 ? -54.395 33.758 -12.992 1.00 21.83 393 VAL A O 1
ATOM 777 N N . VAL A 1 104 ? -56.312 34.514 -12.053 1.00 21.77 394 VAL A N 1
ATOM 778 C CA . VAL A 1 104 ? -55.695 35.600 -11.320 1.00 21.76 394 VAL A CA 1
ATOM 779 C C . VAL A 1 104 ? -55.471 35.134 -9.869 1.00 22.19 394 VAL A C 1
ATOM 780 O O . VAL A 1 104 ? -56.434 34.891 -9.117 1.00 21.83 394 VAL A O 1
ATOM 784 N N . MET A 1 105 ? -54.204 35.128 -9.461 1.00 22.28 395 MET A N 1
ATOM 785 C CA A MET A 1 105 ? -53.687 34.522 -8.233 0.50 21.93 395 MET A CA 1
ATOM 786 C CA B MET A 1 105 ? -53.873 34.630 -8.124 0.50 23.97 395 MET A CA 1
ATOM 787 C C . MET A 1 105 ? -53.038 35.617 -7.354 1.00 22.52 395 MET A C 1
ATOM 788 O O . MET A 1 105 ? -52.553 36.631 -7.867 1.00 20.49 395 MET A O 1
ATOM 797 N N . GLU A 1 106 ? -52.938 35.364 -6.069 1.00 22.03 396 GLU A N 1
ATOM 798 C CA . GLU A 1 106 ? -52.130 36.236 -5.264 1.00 22.33 396 GLU A CA 1
ATOM 799 C C . GLU A 1 106 ? -50.667 36.154 -5.715 1.00 20.97 396 GLU A C 1
ATOM 800 O O . GLU A 1 106 ? -50.192 35.111 -6.166 1.00 22.24 396 GLU A O 1
ATOM 806 N N . PHE A 1 107 ? -49.964 37.274 -5.585 1.00 21.90 397 PHE A N 1
ATOM 807 C CA . PHE A 1 107 ? -48.547 37.342 -5.905 1.00 22.50 397 PHE A CA 1
ATOM 808 C C . PHE A 1 107 ? -47.800 37.072 -4.595 1.00 22.35 397 PHE A C 1
ATOM 809 O O . PHE A 1 107 ? -48.040 37.745 -3.576 1.00 24.73 397 PHE A O 1
ATOM 817 N N . LEU A 1 108 ? -46.897 36.099 -4.617 1.00 22.50 398 LEU A N 1
ATOM 818 C CA . LEU A 1 108 ? -46.174 35.715 -3.403 1.00 23.08 398 LEU A CA 1
ATOM 819 C C . LEU A 1 108 ? -44.710 36.178 -3.528 1.00 22.50 398 LEU A C 1
ATOM 820 O O . LEU A 1 108 ? -43.956 35.666 -4.359 1.00 23.00 398 LEU A O 1
ATOM 825 N N . GLU A 1 109 ? -44.352 37.114 -2.666 1.00 21.20 399 GLU A N 1
ATOM 826 C CA . GLU A 1 109 ? -43.104 37.870 -2.811 1.00 23.01 399 GLU A CA 1
ATOM 827 C C . GLU A 1 109 ? -41.860 37.054 -2.515 1.00 23.69 399 GLU A C 1
ATOM 828 O O . GLU A 1 109 ? -40.760 37.472 -2.888 1.00 24.94 399 GLU A O 1
ATOM 834 N N . GLY A 1 110 ? -42.021 35.955 -1.787 1.00 23.40 400 GLY A N 1
ATOM 835 C CA . GLY A 1 110 ? -40.905 35.042 -1.496 1.00 24.41 400 GLY A CA 1
ATOM 836 C C . GLY A 1 110 ? -40.402 34.168 -2.626 1.00 24.45 400 GLY A C 1
ATOM 837 O O . GLY A 1 110 ? -39.299 33.590 -2.527 1.00 26.13 400 GLY A O 1
ATOM 838 N N . GLY A 1 111 ? -41.158 34.073 -3.715 1.00 23.82 401 GLY A N 1
ATOM 839 C CA . GLY A 1 111 ? -40.786 33.224 -4.838 1.00 23.88 401 GLY A CA 1
ATOM 840 C C . GLY A 1 111 ? -40.921 31.737 -4.523 1.00 23.50 401 GLY A C 1
ATOM 841 O O . GLY A 1 111 ? -41.548 31.361 -3.537 1.00 22.54 401 GLY A O 1
ATOM 842 N N . ALA A 1 112 ? -40.307 30.903 -5.366 1.00 22.65 402 ALA A N 1
ATOM 843 C CA . ALA A 1 112 ?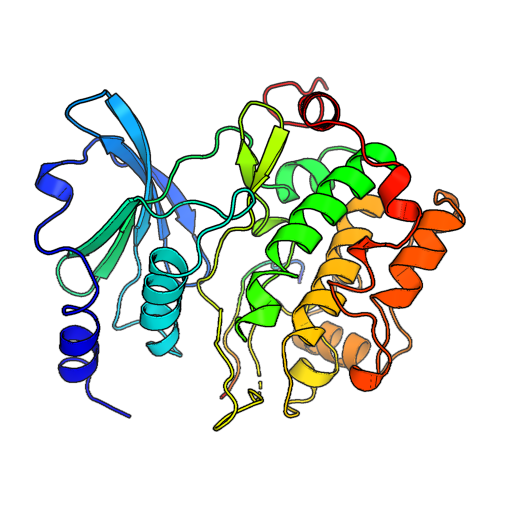 -40.449 29.435 -5.274 1.00 21.19 402 ALA A CA 1
ATOM 844 C C . ALA A 1 112 ? -39.341 28.816 -4.443 1.00 20.91 402 ALA A C 1
ATOM 845 O O . ALA A 1 112 ? -38.214 29.307 -4.404 1.00 20.13 402 ALA A O 1
ATOM 847 N N . LEU A 1 113 ? -39.665 27.690 -3.828 1.00 19.23 403 LEU A N 1
ATOM 848 C CA . LEU A 1 113 ? -38.679 26.941 -3.051 1.00 18.92 403 LEU A CA 1
ATOM 849 C C . LEU A 1 113 ? -37.479 26.509 -3.912 1.00 18.99 403 LEU A C 1
ATOM 850 O O . LEU A 1 113 ? -36.371 26.364 -3.396 1.00 18.90 403 LEU A O 1
ATOM 855 N N . THR A 1 114 ? -37.704 26.244 -5.210 1.00 18.12 404 THR A N 1
ATOM 856 C CA . THR A 1 114 ? -36.572 25.888 -6.096 1.00 18.90 404 THR A CA 1
ATOM 857 C C . THR A 1 114 ? -35.420 26.854 -5.983 1.00 18.12 404 THR A C 1
ATOM 858 O O . THR A 1 114 ? -34.278 26.447 -5.989 1.00 17.68 404 THR A O 1
ATOM 862 N N . ASP A 1 115 ? -35.728 28.143 -5.884 1.00 18.78 405 ASP A N 1
ATOM 863 C CA . ASP A 1 115 ? -34.691 29.150 -5.888 1.00 19.86 405 ASP A CA 1
ATOM 864 C C . ASP A 1 115 ? -33.828 29.012 -4.645 1.00 20.57 405 ASP A C 1
ATOM 865 O O . ASP A 1 115 ? -32.621 29.311 -4.681 1.00 22.24 405 ASP A O 1
ATOM 870 N N . ILE A 1 116 ? -34.433 28.597 -3.531 1.00 19.06 406 ILE A N 1
ATOM 871 C CA . ILE A 1 116 ? -33.667 28.358 -2.305 1.00 19.07 406 ILE A CA 1
ATOM 872 C C . ILE A 1 116 ? -32.781 27.081 -2.402 1.00 19.77 406 ILE A C 1
ATOM 873 O O . ILE A 1 116 ? -31.573 27.141 -2.191 1.00 19.82 406 ILE A O 1
ATOM 878 N N . VAL A 1 117 ? -33.397 25.961 -2.743 1.00 20.26 407 VAL A N 1
ATOM 879 C CA . VAL A 1 117 ? -32.678 24.661 -2.761 1.00 20.68 407 VAL A CA 1
ATOM 880 C C . VAL A 1 117 ? -31.512 24.602 -3.783 1.00 20.31 407 VAL A C 1
ATOM 881 O O . VAL A 1 117 ? -30.553 23.857 -3.570 1.00 21.89 407 VAL A O 1
ATOM 885 N N . THR A 1 118 ? -31.579 25.403 -4.847 1.00 20.80 408 THR A N 1
ATOM 886 C CA . THR A 1 118 ? -30.498 25.501 -5.847 1.00 22.51 408 THR A CA 1
ATOM 887 C C . THR A 1 118 ? -29.425 26.564 -5.549 1.00 23.17 408 THR A C 1
ATOM 888 O O . THR A 1 118 ? -28.384 26.613 -6.243 1.00 25.01 408 THR A O 1
ATOM 892 N N . HIS A 1 119 ? -29.654 27.439 -4.560 1.00 22.72 409 HIS A N 1
ATOM 893 C CA . HIS A 1 119 ? -28.699 28.514 -4.240 1.00 22.81 409 HIS A CA 1
ATOM 894 C C . HIS A 1 119 ? -28.097 28.468 -2.818 1.00 24.78 409 HIS A C 1
ATOM 895 O O . HIS A 1 119 ? -27.066 29.124 -2.551 1.00 25.03 409 HIS A O 1
ATOM 902 N N . THR A 1 120 ? -28.737 27.756 -1.901 1.00 24.19 410 THR A N 1
ATOM 903 C CA . THR A 1 120 ? -28.262 27.688 -0.551 1.00 24.40 410 THR A CA 1
ATOM 904 C C . THR A 1 120 ? -28.637 26.365 0.127 1.00 24.62 410 THR A C 1
ATOM 905 O O . THR A 1 120 ? -29.244 25.526 -0.507 1.00 26.52 410 THR A O 1
ATOM 909 N N . ARG A 1 121 ? -28.219 26.148 1.377 1.00 24.04 411 ARG A N 1
ATOM 910 C CA . ARG A 1 121 ? -28.469 24.910 2.102 1.00 24.11 411 ARG A CA 1
ATOM 911 C C . ARG A 1 121 ? -29.381 25.161 3.293 1.00 23.84 411 ARG A C 1
ATOM 912 O O . ARG A 1 121 ? -29.037 25.947 4.188 1.00 25.18 411 ARG A O 1
ATOM 915 N N . MET A 1 122 ? -30.531 24.484 3.323 1.00 21.19 412 MET A N 1
ATOM 916 C CA . MET A 1 122 ? -31.476 24.618 4.398 1.00 20.38 412 MET A CA 1
ATOM 917 C C . MET A 1 122 ? -31.018 23.740 5.555 1.00 19.72 412 MET A C 1
ATOM 918 O O . MET A 1 122 ? -30.413 22.691 5.344 1.00 21.84 412 MET A O 1
ATOM 923 N N . ASN A 1 123 ? -31.355 24.160 6.762 1.00 18.51 413 ASN A N 1
ATOM 924 C CA . ASN A 1 123 ? -31.131 23.376 7.959 1.00 18.80 413 ASN A CA 1
ATOM 925 C C . ASN A 1 123 ? -32.362 22.510 8.235 1.00 18.39 413 ASN A C 1
ATOM 926 O O . ASN A 1 123 ? -33.374 22.663 7.551 1.00 19.14 413 ASN A O 1
ATOM 931 N N . GLU A 1 124 ? -32.316 21.634 9.238 1.00 18.99 414 GLU A N 1
ATOM 932 C CA . GLU A 1 124 ? -33.451 20.677 9.418 1.00 18.98 414 GLU A CA 1
ATOM 933 C C . GLU A 1 124 ? -34.696 21.338 9.987 1.00 19.04 414 GLU A C 1
ATOM 934 O O . GLU A 1 124 ? -35.816 20.868 9.749 1.00 19.33 414 GLU A O 1
ATOM 940 N N . GLU A 1 125 ? -34.521 22.415 10.757 1.00 18.43 415 GLU A N 1
ATOM 941 C CA . GLU A 1 125 ? -35.659 23.164 11.274 1.00 19.37 415 GLU A CA 1
ATOM 942 C C . GLU A 1 125 ? -36.447 23.810 10.118 1.00 18.47 415 GLU A C 1
ATOM 943 O O . GLU A 1 125 ? -37.682 23.849 10.133 1.00 18.44 415 GLU A O 1
ATOM 949 N N . GLN A 1 126 ? -35.715 24.299 9.123 1.00 19.05 416 GLN A N 1
ATOM 950 C CA . GLN A 1 126 ? -36.311 24.900 7.947 1.00 18.84 416 GLN A CA 1
ATOM 951 C C . GLN A 1 126 ? -36.986 23.861 7.089 1.00 18.13 416 GLN A C 1
ATOM 952 O O . GLN A 1 126 ? -38.135 24.047 6.652 1.00 18.33 416 GLN A O 1
ATOM 958 N N . ILE A 1 127 ? -36.301 22.725 6.896 1.00 18.45 417 ILE A N 1
ATOM 959 C CA . ILE A 1 127 ? -36.883 21.599 6.175 1.00 18.77 417 ILE A CA 1
ATOM 960 C C . ILE A 1 127 ? -38.174 21.134 6.866 1.00 17.98 417 ILE A C 1
ATOM 961 O O . ILE A 1 127 ? -39.229 20.946 6.223 1.00 18.97 417 ILE A O 1
ATOM 966 N N . ALA A 1 128 ? -38.138 20.971 8.190 1.00 18.30 418 ALA A N 1
ATOM 967 C CA . ALA A 1 128 ? -39.349 20.564 8.901 1.00 18.77 418 ALA A CA 1
ATOM 968 C C . ALA A 1 128 ? -40.489 21.565 8.785 1.00 19.53 418 ALA A C 1
ATOM 969 O O . ALA A 1 128 ? -41.625 21.137 8.625 1.00 19.09 418 ALA A O 1
ATOM 971 N N . ALA A 1 129 ? -40.200 22.867 8.844 1.00 18.44 419 ALA A N 1
ATOM 972 C CA . ALA A 1 129 ? -41.205 23.892 8.642 1.00 19.23 419 ALA A CA 1
ATOM 973 C C . ALA A 1 129 ? -41.923 23.775 7.287 1.00 18.72 419 ALA A C 1
ATOM 974 O O . ALA A 1 129 ? -43.160 23.912 7.226 1.00 19.76 419 ALA A O 1
ATOM 976 N N . VAL A 1 130 ? -41.141 23.579 6.214 1.00 18.30 420 VAL A N 1
ATOM 977 C CA . VAL A 1 130 ? -41.700 23.421 4.851 1.00 18.64 420 VAL A CA 1
ATOM 978 C C . VAL A 1 130 ? -42.550 22.141 4.817 1.00 18.56 420 VAL A C 1
ATOM 979 O O . VAL A 1 130 ? -43.714 22.182 4.403 1.00 19.74 420 VAL A O 1
ATOM 983 N N . CYS A 1 131 ? -42.011 21.020 5.292 1.00 19.07 421 CYS A N 1
ATOM 984 C CA . CYS A 1 131 ? -42.768 19.759 5.282 1.00 19.29 421 CYS A CA 1
ATOM 985 C C . CYS A 1 131 ? -44.095 19.845 6.034 1.00 19.26 421 CYS A C 1
ATOM 986 O O . CYS A 1 131 ? -45.143 19.325 5.597 1.00 19.28 421 CYS A O 1
ATOM 989 N N . LEU A 1 132 ? -44.036 20.440 7.222 1.00 18.88 422 LEU A N 1
ATOM 990 C CA . LEU A 1 132 ? -45.210 20.576 8.057 1.00 19.88 422 LEU A CA 1
ATOM 991 C C . LEU A 1 132 ? -46.303 21.326 7.313 1.00 19.47 422 LEU A C 1
ATOM 992 O O . LEU A 1 132 ? -47.452 20.876 7.286 1.00 20.39 422 LEU A O 1
ATOM 997 N N . ALA A 1 133 ? -45.930 22.445 6.698 1.00 20.15 423 ALA A N 1
ATOM 998 C CA . ALA A 1 133 ? -46.903 23.264 6.000 1.00 20.26 423 ALA A CA 1
ATOM 999 C C . ALA A 1 133 ? -47.506 22.532 4.783 1.00 19.85 423 ALA A C 1
ATOM 1000 O O . ALA A 1 133 ? -48.725 22.564 4.565 1.00 19.77 423 ALA A O 1
ATOM 1002 N N . VAL A 1 134 ? -46.660 21.887 4.001 1.00 19.87 424 VAL A N 1
ATOM 1003 C CA . VAL A 1 134 ? -47.131 21.096 2.846 1.00 20.56 424 VAL A CA 1
ATOM 1004 C C . VAL A 1 134 ? -48.054 19.986 3.320 1.00 19.69 424 VAL A C 1
ATOM 1005 O O . VAL A 1 134 ? -49.133 19.773 2.776 1.00 19.03 424 VAL A O 1
ATOM 1009 N N . LEU A 1 135 ? -47.642 19.274 4.372 1.00 18.78 425 LEU A N 1
ATOM 1010 C CA . LEU A 1 135 ? -48.472 18.183 4.918 1.00 19.94 425 LEU A CA 1
ATOM 1011 C C . LEU A 1 135 ? -49.838 18.626 5.465 1.00 20.24 425 LEU A C 1
ATOM 1012 O O . LEU A 1 135 ? -50.844 17.925 5.324 1.00 19.79 425 LEU A O 1
ATOM 1017 N N . GLN A 1 136 ? -49.882 19.809 6.076 1.00 20.73 426 GLN A N 1
ATOM 1018 C CA . GLN A 1 136 ? -51.142 20.371 6.561 1.00 21.73 426 GLN A CA 1
ATOM 1019 C C . GLN A 1 136 ? -52.139 20.607 5.394 1.00 21.08 426 GLN A C 1
ATOM 1020 O O . GLN A 1 136 ? -53.306 20.235 5.481 1.00 20.83 426 GLN A O 1
ATOM 1026 N N . ALA A 1 137 ? -51.651 21.202 4.317 1.00 21.08 427 ALA A N 1
ATOM 1027 C CA . ALA A 1 137 ? -52.409 21.372 3.076 1.00 20.75 427 ALA A CA 1
ATOM 1028 C C . ALA A 1 137 ? -52.819 20.043 2.500 1.00 20.01 427 ALA A C 1
ATOM 1029 O O . ALA A 1 137 ? -54.003 19.833 2.196 1.00 19.55 427 ALA A O 1
ATOM 1031 N N . LEU A 1 138 ? -51.847 19.140 2.296 1.00 19.99 428 LEU A N 1
ATOM 1032 C CA . LEU A 1 138 ? -52.182 17.815 1.736 1.00 19.64 428 LEU A CA 1
ATOM 1033 C C . LEU A 1 138 ? -53.206 17.001 2.539 1.00 19.80 428 LEU A C 1
ATOM 1034 O O . LEU A 1 138 ? -54.055 16.296 1.969 1.00 18.77 428 LEU A O 1
ATOM 1039 N N . SER A 1 139 ? -53.095 17.015 3.866 1.00 19.80 429 SER A N 1
ATOM 1040 C CA A SER A 1 139 ? -54.060 16.310 4.700 0.50 20.41 429 SER A CA 1
ATOM 1041 C CA B SER A 1 139 ? -54.052 16.326 4.719 0.50 20.46 429 SER A CA 1
ATOM 1042 C C . SER A 1 139 ? -55.486 16.764 4.410 1.00 20.22 429 SER A C 1
ATOM 1043 O O . SER A 1 139 ? -56.415 15.925 4.336 1.00 22.08 429 SER A O 1
ATOM 1048 N N . VAL A 1 140 ? -55.683 18.068 4.244 1.00 20.38 430 VAL A N 1
ATOM 1049 C CA . VAL A 1 140 ? -57.019 18.602 4.010 1.00 20.59 430 VAL A CA 1
ATOM 1050 C C . VAL A 1 140 ? -57.496 18.277 2.585 1.00 20.37 430 VAL A C 1
ATOM 1051 O O . VAL A 1 140 ? -58.643 17.855 2.364 1.00 20.85 430 VAL A O 1
ATOM 1055 N N . LEU A 1 141 ? -56.600 18.443 1.644 1.00 20.04 431 LEU A N 1
ATOM 1056 C CA . LEU A 1 141 ? -56.894 18.172 0.237 1.00 19.62 431 LEU A CA 1
ATOM 1057 C C . LEU A 1 141 ? -57.153 16.683 -0.004 1.00 19.44 431 LEU A C 1
ATOM 1058 O O . LEU A 1 141 ? -58.153 16.316 -0.607 1.00 19.96 431 LEU A O 1
ATOM 1063 N N . HIS A 1 142 ? -56.267 15.834 0.500 1.00 18.20 432 HIS A N 1
ATOM 1064 C CA . HIS A 1 142 ? -56.427 14.391 0.369 1.00 18.77 432 HIS A CA 1
ATOM 1065 C C . HIS A 1 142 ? -57.735 13.848 0.971 1.00 19.47 432 HIS A C 1
ATOM 1066 O O . HIS A 1 142 ? -58.391 12.960 0.381 1.00 20.20 432 HIS A O 1
ATOM 1073 N N . ALA A 1 143 ? -58.134 14.409 2.112 1.00 20.18 433 ALA A N 1
ATOM 1074 C CA . ALA A 1 143 ? -59.398 14.056 2.795 1.00 21.03 433 ALA A CA 1
ATOM 1075 C C . ALA A 1 143 ? -60.617 14.281 1.877 1.00 21.48 433 ALA A C 1
ATOM 1076 O O . ALA A 1 143 ? -61.634 13.585 2.020 1.00 22.22 433 ALA A O 1
ATOM 1078 N N . GLN A 1 144 ? -60.516 15.251 0.963 1.00 22.03 434 GLN A N 1
ATOM 1079 C CA . GLN A 1 144 ? -61.560 15.555 -0.026 1.00 22.53 434 GLN A CA 1
ATOM 1080 C C . GLN A 1 144 ? -61.332 14.886 -1.384 1.00 22.50 434 GLN A C 1
ATOM 1081 O O . GLN A 1 144 ? -62.076 15.138 -2.345 1.00 23.21 434 GLN A O 1
ATOM 1087 N N . GLY A 1 145 ? -60.330 14.009 -1.462 1.00 21.35 435 GLY A N 1
ATOM 1088 C CA . GLY A 1 145 ? -60.069 13.277 -2.688 1.00 20.74 435 GLY A CA 1
ATOM 1089 C C . GLY A 1 145 ? -59.234 14.046 -3.682 1.00 20.91 435 GLY A C 1
ATOM 1090 O O . GLY A 1 145 ? -59.001 13.572 -4.791 1.00 22.13 435 GLY A O 1
ATOM 1091 N N . VAL A 1 146 ? -58.725 15.222 -3.313 1.00 20.21 436 VAL A N 1
ATOM 1092 C CA . VAL A 1 146 ? -57.952 16.000 -4.279 1.00 19.55 436 VAL A CA 1
ATOM 1093 C C . VAL A 1 146 ? -56.502 15.513 -4.259 1.00 20.15 436 VAL A C 1
ATOM 1094 O O . VAL A 1 146 ? -55.940 15.393 -3.171 1.00 20.60 436 VAL A O 1
ATOM 1098 N N . ILE A 1 147 ? -55.938 15.247 -5.441 1.00 19.63 437 ILE A N 1
ATOM 1099 C CA . ILE A 1 147 ? -54.558 14.831 -5.643 1.00 20.09 437 ILE A CA 1
ATOM 1100 C C . ILE A 1 147 ? -53.835 15.915 -6.416 1.00 19.86 437 ILE A C 1
ATOM 1101 O O . ILE A 1 147 ? -54.287 16.310 -7.512 1.00 20.00 437 ILE A O 1
ATOM 1106 N N . HIS A 1 148 ? -52.720 16.420 -5.907 1.00 19.70 438 HIS A N 1
ATOM 1107 C CA . HIS A 1 148 ? -52.047 17.508 -6.602 1.00 18.58 438 HIS A CA 1
ATOM 1108 C C . HIS A 1 148 ? -51.342 17.040 -7.869 1.00 18.59 438 HIS A C 1
ATOM 1109 O O . HIS A 1 148 ? -51.454 17.640 -8.936 1.00 19.79 438 HIS A O 1
ATOM 1116 N N . ARG A 1 149 ? -50.571 15.979 -7.723 1.00 18.60 439 ARG A N 1
ATOM 1117 C CA . ARG A 1 149 ? -49.922 15.262 -8.789 1.00 18.29 439 ARG A CA 1
ATOM 1118 C C . ARG A 1 149 ? -48.706 15.940 -9.364 1.00 17.89 439 ARG A C 1
ATOM 1119 O O . ARG A 1 149 ? -48.112 15.399 -10.289 1.00 20.46 439 ARG A O 1
ATOM 1127 N N . ASP A 1 150 ? -48.261 17.067 -8.774 1.00 18.88 440 ASP A N 1
ATOM 1128 C CA . ASP A 1 150 ? -47.054 17.733 -9.236 1.00 18.81 440 ASP A CA 1
ATOM 1129 C C . ASP A 1 150 ? -46.292 18.420 -8.111 1.00 19.23 440 ASP A C 1
ATOM 1130 O O . ASP A 1 150 ? -45.834 19.537 -8.238 1.00 20.41 440 ASP A O 1
ATOM 1135 N N . ILE A 1 151 ? -46.116 17.685 -7.011 1.00 18.34 441 ILE A N 1
ATOM 1136 C CA . ILE A 1 151 ? -45.349 18.176 -5.881 1.00 18.80 441 ILE A CA 1
ATOM 1137 C C . ILE A 1 151 ? -43.863 18.138 -6.234 1.00 18.79 441 ILE A C 1
ATOM 1138 O O . ILE A 1 151 ? -43.336 17.116 -6.710 1.00 18.60 441 ILE A O 1
ATOM 1143 N N . LYS A 1 152 ? -43.217 19.261 -6.001 1.00 18.82 442 LYS A N 1
ATOM 1144 C CA . LYS A 1 152 ? -41.782 19.503 -6.258 1.00 18.15 442 LYS A CA 1
ATOM 1145 C C . LYS A 1 152 ? -41.529 20.916 -5.749 1.00 18.25 442 LYS A C 1
ATOM 1146 O O . LYS A 1 152 ? -42.472 21.671 -5.539 1.00 18.17 442 LYS A O 1
ATOM 1152 N N . SER A 1 153 ? -40.270 21.308 -5.572 1.00 18.10 443 SER A N 1
ATOM 1153 C CA . SER A 1 153 ? -39.990 22.628 -4.979 1.00 17.88 443 SER A CA 1
ATOM 1154 C C . SER A 1 153 ? -40.536 23.762 -5.817 1.00 19.27 443 SER A C 1
ATOM 1155 O O . SER A 1 153 ? -40.858 24.840 -5.265 1.00 18.92 443 SER A O 1
ATOM 1158 N N . ASP A 1 154 ? -40.654 23.544 -7.143 1.00 19.12 444 ASP A N 1
ATOM 1159 C CA . ASP A 1 154 ? -41.172 24.610 -8.025 1.00 21.18 444 ASP A CA 1
ATOM 1160 C C . ASP A 1 154 ? -42.632 25.006 -7.674 1.00 21.58 444 ASP A C 1
ATOM 1161 O O . ASP A 1 154 ? -43.064 26.115 -8.007 1.00 21.32 444 ASP A O 1
ATOM 1166 N N . SER A 1 155 ? -43.395 24.073 -7.094 1.00 19.83 445 SER A N 1
ATOM 1167 C CA . SER A 1 155 ? -44.823 24.236 -6.780 1.00 20.62 445 SER A CA 1
ATOM 1168 C C . SER A 1 155 ? -45.013 24.806 -5.390 1.00 20.41 445 SER A C 1
ATOM 1169 O O . SER A 1 155 ? -46.127 24.941 -4.950 1.00 21.95 445 SER A O 1
ATOM 1172 N N . ILE A 1 156 ? -43.915 25.086 -4.668 1.00 20.01 446 ILE A N 1
ATOM 1173 C CA . ILE A 1 156 ? -43.990 25.618 -3.301 1.00 20.28 446 ILE A CA 1
ATOM 1174 C C . ILE A 1 156 ? -43.594 27.069 -3.384 1.00 21.26 446 ILE A C 1
ATOM 1175 O O . ILE A 1 156 ? -42.438 27.371 -3.705 1.00 22.33 446 ILE A O 1
ATOM 1180 N N . LEU A 1 157 ? -44.541 27.947 -3.116 1.00 20.60 447 LEU A N 1
ATOM 1181 C CA . LEU A 1 157 ? -44.277 29.396 -3.098 1.00 20.54 447 LEU A CA 1
ATOM 1182 C C . LEU A 1 157 ? -44.233 29.931 -1.664 1.00 20.79 447 LEU A C 1
ATOM 1183 O O . LEU A 1 157 ? -44.759 29.321 -0.756 1.00 21.77 447 LEU A O 1
ATOM 1188 N N . LEU A 1 158 ? -43.547 31.057 -1.472 1.00 20.32 448 LEU A N 1
ATOM 1189 C CA . LEU A 1 158 ? -43.327 31.608 -0.131 1.00 20.76 448 LEU A CA 1
ATOM 1190 C C . LEU A 1 158 ? -43.794 33.068 -0.049 1.00 22.05 448 LEU A C 1
ATOM 1191 O O . LEU A 1 158 ? -43.637 33.827 -0.998 1.00 20.88 448 LEU A O 1
ATOM 1196 N N . THR A 1 159 ? -44.490 33.396 1.026 1.00 23.01 449 THR A N 1
ATOM 1197 C CA . THR A 1 159 ? -44.877 34.786 1.295 1.00 23.61 449 THR A CA 1
ATOM 1198 C C . THR A 1 159 ? -43.649 35.574 1.747 1.00 23.80 449 THR A C 1
ATOM 1199 O O . THR A 1 159 ? -42.575 35.041 2.043 1.00 23.13 449 THR A O 1
ATOM 1203 N N . HIS A 1 160 ? -43.807 36.892 1.819 1.00 24.44 450 HIS A N 1
ATOM 1204 C CA . HIS A 1 160 ? -42.729 37.771 2.183 1.00 24.31 450 HIS A CA 1
ATOM 1205 C C . HIS A 1 160 ? -42.197 37.448 3.596 1.00 23.99 450 HIS A C 1
ATOM 1206 O O . HIS A 1 160 ? -41.024 37.668 3.885 1.00 24.29 450 HIS A O 1
ATOM 1213 N N . ASP A 1 161 ? -43.076 36.922 4.447 1.00 22.42 451 ASP A N 1
ATOM 1214 C CA . ASP A 1 161 ? -42.713 36.580 5.836 1.00 23.72 451 ASP A CA 1
ATOM 1215 C C . ASP A 1 161 ? -42.457 35.114 6.054 1.00 22.91 451 ASP A C 1
ATOM 1216 O O . ASP A 1 161 ? -42.438 34.647 7.189 1.00 23.35 451 ASP A O 1
ATOM 1221 N N . GLY A 1 162 ? -42.256 34.381 4.972 1.00 23.35 452 GLY A N 1
ATOM 1222 C CA . GLY A 1 162 ? -41.774 33.009 5.068 1.00 23.74 452 GLY A CA 1
ATOM 1223 C C . GLY A 1 162 ? -42.800 31.913 5.200 1.00 24.38 452 GLY A C 1
ATOM 1224 O O . GLY A 1 162 ? -42.430 30.774 5.560 1.00 25.14 452 GLY A O 1
ATOM 1225 N N . ARG A 1 163 ? -44.082 32.200 4.949 1.00 23.50 453 ARG A N 1
ATOM 1226 C CA . ARG A 1 163 ? -45.100 31.148 4.932 1.00 24.53 453 ARG A CA 1
ATOM 1227 C C . ARG A 1 163 ? -45.197 30.376 3.626 1.00 24.88 453 ARG A C 1
ATOM 1228 O O . ARG A 1 163 ? -45.164 30.974 2.569 1.00 25.79 453 A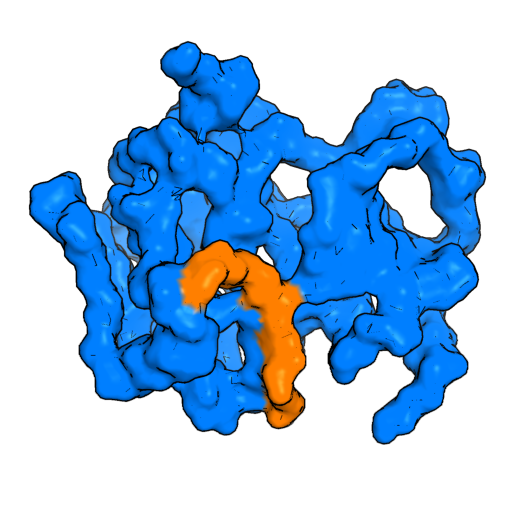RG A O 1
ATOM 1236 N N . VAL A 1 164 ? -45.356 29.057 3.731 1.00 22.92 454 VAL A N 1
ATOM 1237 C CA . VAL A 1 164 ? -45.525 28.145 2.587 1.00 24.99 454 VAL A CA 1
ATOM 1238 C C . VAL A 1 164 ? -46.885 28.169 1.979 1.00 24.91 454 VAL A C 1
ATOM 1239 O O . VAL A 1 164 ? -47.908 28.104 2.689 1.00 25.10 454 VAL A O 1
ATOM 1243 N N . LYS A 1 165 ? -46.923 28.260 0.648 1.00 23.99 455 LYS A N 1
ATOM 1244 C CA . LYS A 1 165 ? -48.160 28.123 -0.098 1.00 23.91 455 LYS A CA 1
ATOM 1245 C C . LYS A 1 165 ? -48.007 27.109 -1.249 1.00 24.84 455 LYS A C 1
ATOM 1246 O O . LYS A 1 165 ? -47.276 27.379 -2.232 1.00 26.82 455 LYS A O 1
ATOM 1252 N N . LEU A 1 166 ? -48.666 25.948 -1.133 1.00 21.36 456 LEU A N 1
ATOM 1253 C CA . LEU A 1 166 ? -48.700 25.005 -2.212 1.00 21.83 456 LEU A CA 1
ATOM 1254 C C . LEU A 1 166 ? -49.408 25.659 -3.396 1.00 20.77 456 LEU A C 1
ATOM 1255 O O . LEU A 1 166 ? -50.494 26.261 -3.213 1.00 21.71 456 LEU A O 1
ATOM 1260 N N . SER A 1 167 ? -48.785 25.552 -4.578 1.00 21.39 457 SER A N 1
ATOM 1261 C CA A SER A 1 167 ? -49.256 26.243 -5.775 0.50 22.07 457 SER A CA 1
ATOM 1262 C CA B SER A 1 167 ? -49.229 26.253 -5.779 0.50 22.23 457 SER A CA 1
ATOM 1263 C C . SER A 1 167 ? -49.294 25.316 -6.993 1.00 22.48 457 SER A C 1
ATOM 1264 O O . SER A 1 167 ? -49.033 24.096 -6.899 1.00 21.75 457 SER A O 1
ATOM 1269 N N . ASP A 1 168 ? -49.647 25.849 -8.148 1.00 23.12 458 ASP A N 1
ATOM 1270 C CA . ASP A 1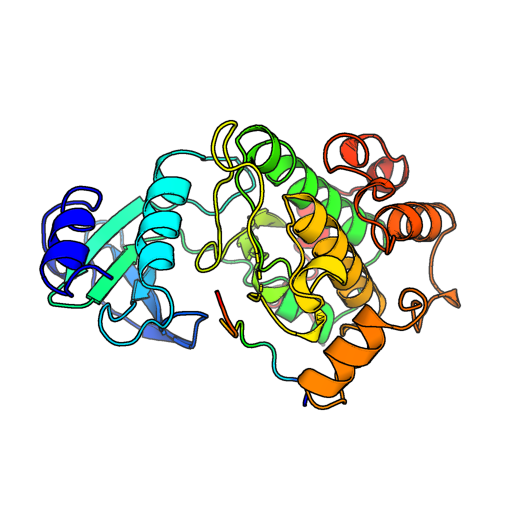 168 ? -49.533 25.069 -9.394 1.00 23.32 458 ASP A CA 1
ATOM 1271 C C . ASP A 1 168 ? -50.366 23.776 -9.413 1.00 21.97 458 ASP A C 1
ATOM 1272 O O . ASP A 1 168 ? -49.856 22.674 -9.623 1.00 21.63 458 ASP A O 1
ATOM 1277 N N . PHE A 1 169 ? -51.655 23.955 -9.265 1.00 21.08 459 PHE A N 1
ATOM 1278 C CA . PHE A 1 169 ? -52.672 22.876 -9.345 1.00 20.19 459 PHE A CA 1
ATOM 1279 C C . PHE A 1 169 ? -53.115 22.517 -10.783 1.00 20.10 459 PHE A C 1
ATOM 1280 O O . PHE A 1 169 ? -54.160 21.864 -10.973 1.00 21.51 459 PHE A O 1
ATOM 1288 N N . GLY A 1 170 ? -52.347 22.937 -11.767 1.00 20.86 460 GLY A N 1
ATOM 1289 C CA . GLY A 1 170 ? -52.597 22.668 -13.171 1.00 21.29 460 GLY A CA 1
ATOM 1290 C C . GLY A 1 170 ? -52.679 21.213 -13.582 1.00 20.97 460 GLY A C 1
ATOM 1291 O O . GLY A 1 170 ? -53.177 20.912 -14.658 1.00 19.98 460 GLY A O 1
ATOM 1292 N N . PHE A 1 171 ? -52.146 20.311 -12.745 1.00 21.52 461 PHE A N 1
ATOM 1293 C CA . PHE A 1 171 ? -52.184 18.901 -12.993 1.00 21.66 461 PHE A CA 1
ATOM 1294 C C . PHE A 1 171 ? -53.024 18.124 -11.989 1.00 21.33 461 PHE A C 1
ATOM 1295 O O . PHE A 1 171 ? -52.982 16.913 -12.000 1.00 19.80 461 PHE A O 1
ATOM 1303 N N . CYS A 1 172 ? -53.857 18.786 -11.189 1.00 20.70 462 CYS A N 1
ATOM 1304 C CA . CYS A 1 172 ? -54.567 18.100 -10.114 1.00 20.94 462 CYS A CA 1
ATOM 1305 C C . CYS A 1 172 ? -55.738 17.272 -10.641 1.00 20.29 462 CYS A C 1
ATOM 1306 O O . CYS A 1 172 ? -56.152 17.404 -11.809 1.00 20.71 462 CYS A O 1
ATOM 1309 N N . ALA A 1 173 ? -56.210 16.410 -9.759 1.00 19.57 463 ALA A N 1
ATOM 1310 C CA . ALA A 1 173 ? -57.346 15.527 -9.989 1.00 20.22 463 ALA A CA 1
ATOM 1311 C C . ALA A 1 173 ? -58.168 15.378 -8.724 1.00 20.72 463 ALA A C 1
ATOM 1312 O O . ALA A 1 173 ? -57.728 15.738 -7.626 1.00 19.20 463 ALA A O 1
ATOM 1314 N N . GLN A 1 174 ? -59.380 14.866 -8.873 1.00 21.80 464 GLN A N 1
ATOM 1315 C CA . GLN A 1 174 ? -60.168 14.552 -7.679 1.00 22.42 464 GLN A CA 1
ATOM 1316 C C . GLN A 1 174 ? -60.749 13.166 -7.851 1.00 22.71 464 GLN A C 1
ATOM 1317 O O . GLN A 1 174 ? -61.399 12.879 -8.864 1.00 23.50 464 GLN A O 1
ATOM 1323 N N . VAL A 1 175 ? -60.513 12.315 -6.871 1.00 22.95 465 VAL A N 1
ATOM 1324 C CA . VAL A 1 175 ? -61.146 10.994 -6.795 1.00 23.28 465 VAL A CA 1
ATOM 1325 C C . VAL A 1 175 ? -62.389 11.019 -5.882 1.00 24.47 465 VAL A C 1
ATOM 1326 O O . VAL A 1 175 ? -62.545 11.898 -5.007 1.00 23.95 465 VAL A O 1
ATOM 1330 N N . SER A 1 176 ? -63.246 10.023 -6.086 1.00 24.91 466 SER A N 1
ATOM 1331 C CA . SER A 1 176 ? -64.548 9.962 -5.426 1.00 25.93 466 SER A CA 1
ATOM 1332 C C . SER A 1 176 ? -64.859 8.515 -5.049 1.00 26.63 466 SER A C 1
ATOM 1333 O O . SER A 1 176 ? -64.133 7.612 -5.439 1.00 26.46 466 SER A O 1
ATOM 1336 N N . LYS A 1 177 ? -65.943 8.298 -4.301 1.00 27.25 467 LYS A N 1
ATOM 1337 C CA . LYS A 1 177 ? -66.386 6.939 -4.024 1.00 27.23 467 LYS A CA 1
ATOM 1338 C C . LYS A 1 177 ? -66.618 6.229 -5.353 1.00 27.48 467 LYS A C 1
ATOM 1339 O O . LYS A 1 177 ? -66.256 5.063 -5.513 1.00 27.99 467 LYS A O 1
ATOM 1341 N N . GLU A 1 178 ? -67.188 6.931 -6.322 1.00 27.41 468 GLU A N 1
ATOM 1342 C CA . GLU A 1 178 ? -67.545 6.301 -7.606 1.00 27.63 468 GLU A CA 1
ATOM 1343 C C . GLU A 1 178 ? -66.291 5.971 -8.449 1.00 27.68 468 GLU A C 1
ATOM 1344 O O . GLU A 1 178 ? -66.217 4.902 -9.076 1.00 28.13 468 GLU A O 1
ATOM 1346 N N . VAL A 1 179 ? -65.313 6.880 -8.455 1.00 26.90 469 VAL A N 1
ATOM 1347 C CA . VAL A 1 179 ? -64.097 6.723 -9.253 1.00 25.89 469 VAL A CA 1
ATOM 1348 C C . VAL A 1 179 ? -62.916 6.994 -8.318 1.00 24.96 469 VAL A C 1
ATOM 1349 O O . VAL A 1 179 ? -62.397 8.092 -8.302 1.00 23.33 469 VAL A O 1
ATOM 1353 N N . PRO A 1 180 ? -62.560 6.011 -7.485 1.00 24.51 470 PRO A N 1
ATOM 1354 C CA . PRO A 1 180 ? -61.604 6.232 -6.402 1.00 24.46 470 PRO A CA 1
ATOM 1355 C C . PRO A 1 180 ? -60.119 6.327 -6.799 1.00 23.30 470 PRO A C 1
ATOM 1356 O O . PRO A 1 180 ? -59.293 6.703 -5.967 1.00 22.98 470 PRO A O 1
ATOM 1360 N N . ARG A 1 181 ? -59.778 5.988 -8.034 1.00 22.51 471 ARG A N 1
ATOM 1361 C CA . ARG A 1 181 ? -58.374 6.033 -8.470 1.00 23.14 471 ARG A CA 1
ATOM 1362 C C . ARG A 1 181 ? -58.256 6.668 -9.846 1.00 22.54 471 ARG A C 1
ATOM 1363 O O . ARG A 1 181 ? -59.221 6.630 -10.630 1.00 22.11 471 ARG A O 1
ATOM 1371 N N . ARG A 1 182 ? -57.069 7.222 -10.140 1.00 20.55 472 ARG A N 1
ATOM 1372 C CA . ARG A 1 182 ? -56.715 7.687 -11.476 1.00 21.51 472 ARG A CA 1
ATOM 1373 C C . ARG A 1 182 ? -55.701 6.734 -12.067 1.00 21.98 472 ARG A C 1
ATOM 1374 O O . ARG A 1 182 ? -55.030 6.003 -11.345 1.00 22.89 472 ARG A O 1
ATOM 1382 N N . LYS A 1 183 ? -55.570 6.758 -13.387 1.00 23.41 473 LYS A N 1
ATOM 1383 C CA . LYS A 1 183 ? -54.574 5.925 -14.066 1.00 25.63 473 LYS A CA 1
ATOM 1384 C C . LYS A 1 183 ? -53.555 6.732 -14.909 1.00 26.46 473 LYS A C 1
ATOM 1385 O O . LYS A 1 183 ? -52.535 6.165 -15.423 1.00 28.93 473 LYS A O 1
ATOM 1398 N N . LEU A 1 185 ? -50.756 9.038 -16.575 1.00 20.52 475 LEU A N 1
ATOM 1399 C CA . LEU A 1 185 ? -49.326 9.245 -16.367 1.00 21.06 475 LEU A CA 1
ATOM 1400 C C . LEU A 1 185 ? -49.016 10.705 -16.553 1.00 20.24 475 LEU A C 1
ATOM 1401 O O . LEU A 1 185 ? -48.852 11.196 -17.675 1.00 20.49 475 LEU A O 1
ATOM 1406 N N A VAL A 1 186 ? -48.943 11.407 -15.423 0.50 20.08 476 VAL A N 1
ATOM 1407 N N B VAL A 1 186 ? -48.931 11.410 -15.431 0.50 20.10 476 VAL A N 1
ATOM 1408 C CA A VAL A 1 186 ? -48.796 12.865 -15.385 0.50 19.18 476 VAL A CA 1
ATOM 1409 C CA B VAL A 1 186 ? -48.758 12.858 -15.425 0.50 19.28 476 VAL A CA 1
ATOM 1410 C C A VAL A 1 186 ? -47.939 13.291 -14.205 0.50 19.39 476 VAL A C 1
ATOM 1411 C C B VAL A 1 186 ? -47.889 13.253 -14.241 0.50 19.39 476 VAL A C 1
ATOM 1412 O O A VAL A 1 186 ? -48.086 12.760 -13.102 0.50 18.75 476 VAL A O 1
ATOM 1413 O O B VAL A 1 186 ? -47.958 12.642 -13.178 0.50 19.11 476 VAL A O 1
ATOM 1420 N N . GLY A 1 187 ? -47.114 14.310 -14.416 1.00 19.77 477 GLY A N 1
ATOM 1421 C CA . GLY A 1 187 ? -46.315 14.877 -13.325 1.00 20.16 477 GLY A CA 1
ATOM 1422 C C . GLY A 1 187 ? -45.004 15.345 -13.891 1.00 20.88 477 GLY A C 1
ATOM 1423 O O . GLY A 1 187 ? -44.915 15.655 -15.099 1.00 22.40 477 GLY A O 1
ATOM 1424 N N . THR A 1 188 ? -43.936 15.282 -13.081 1.00 20.00 478 THR A N 1
ATOM 1425 C CA . THR A 1 188 ? -42.653 15.715 -13.538 1.00 18.84 478 THR A CA 1
ATOM 1426 C C . THR A 1 188 ? -41.735 14.511 -13.297 1.00 19.46 478 THR A C 1
ATOM 1427 O O . THR A 1 188 ? -41.632 14.060 -12.159 1.00 19.75 478 THR A O 1
ATOM 1431 N N . PRO A 1 189 ? -41.154 13.936 -14.367 1.00 19.42 479 PRO A N 1
ATOM 1432 C CA . PRO A 1 189 ? -40.459 12.656 -14.344 1.00 18.60 479 PRO A CA 1
ATOM 1433 C C . PRO A 1 189 ? -39.698 12.291 -13.045 1.00 18.50 479 PRO A C 1
ATOM 1434 O O . PRO A 1 189 ? -40.004 11.286 -12.405 1.00 18.39 479 PRO A O 1
ATOM 1438 N N . TYR A 1 190 ? -38.773 13.134 -12.612 1.00 17.82 480 TYR A N 1
ATOM 1439 C CA . TYR A 1 190 ? -37.919 12.795 -11.459 1.00 18.53 480 TYR A CA 1
ATOM 1440 C C . TYR A 1 190 ? -38.681 12.707 -10.117 1.00 17.85 480 TYR A C 1
ATOM 1441 O O . TYR A 1 190 ? -38.178 12.111 -9.181 1.00 17.20 480 TYR A O 1
ATOM 1450 N N . TRP A 1 191 ? -39.837 13.342 -10.038 1.00 18.31 481 TRP A N 1
ATOM 1451 C CA . TRP A 1 191 ? -40.661 13.371 -8.853 1.00 18.45 481 TRP A CA 1
ATOM 1452 C C . TRP A 1 191 ? -41.791 12.346 -8.842 1.00 18.10 481 TRP A C 1
ATOM 1453 O O . TRP A 1 191 ? -42.546 12.254 -7.879 1.00 17.00 481 TRP A O 1
ATOM 1464 N N . MET A 1 192 ? -41.974 11.599 -9.937 1.00 17.46 482 MET A N 1
ATOM 1465 C CA . MET A 1 192 ? -43.152 10.766 -10.040 1.00 18.92 482 MET A CA 1
ATOM 1466 C C . MET A 1 192 ? -43.093 9.541 -9.163 1.00 18.48 482 MET A C 1
ATOM 1467 O O . MET A 1 192 ? -42.031 8.913 -9.078 1.00 16.48 482 MET A O 1
ATOM 1472 N N . ALA A 1 193 ? -44.255 9.144 -8.619 1.00 18.70 483 ALA A N 1
ATOM 1473 C CA . ALA A 1 193 ? -44.377 7.942 -7.796 1.00 18.22 483 ALA A CA 1
ATOM 1474 C C . ALA A 1 193 ? -44.245 6.681 -8.666 1.00 17.78 483 ALA A C 1
ATOM 1475 O O . ALA A 1 193 ? -44.698 6.652 -9.821 1.00 18.22 483 ALA A O 1
ATOM 1477 N N . PRO A 1 194 ? -43.631 5.619 -8.124 1.00 17.44 484 PRO A N 1
ATOM 1478 C CA . PRO A 1 194 ? -43.482 4.398 -8.942 1.00 17.40 484 PRO A CA 1
ATOM 1479 C C . PRO A 1 194 ? -44.796 3.796 -9.459 1.00 16.70 484 PRO A C 1
ATOM 1480 O O . PRO A 1 194 ? -44.836 3.300 -10.608 1.00 15.94 484 PRO A O 1
ATOM 1484 N N . GLU A 1 195 ? -45.879 3.857 -8.666 1.00 17.07 485 GLU A N 1
ATOM 1485 C CA . GLU A 1 195 ? -47.174 3.317 -9.136 1.00 16.84 485 GLU A CA 1
ATOM 1486 C C . GLU A 1 195 ? -47.755 4.096 -10.333 1.00 17.35 485 GLU A C 1
ATOM 1487 O O . GLU A 1 195 ? -48.423 3.527 -11.216 1.00 16.83 485 GLU A O 1
ATOM 1493 N N . LEU A 1 196 ? -47.453 5.381 -10.348 1.00 17.55 486 LEU A N 1
ATOM 1494 C CA . LEU A 1 196 ? -47.968 6.307 -11.350 1.00 17.94 486 LEU A CA 1
ATOM 1495 C C . LEU A 1 196 ? -47.193 6.085 -12.652 1.00 18.21 486 LEU A C 1
ATOM 1496 O O . LEU A 1 196 ? -47.791 5.937 -13.721 1.00 17.47 486 LEU A O 1
ATOM 1501 N N . ILE A 1 197 ? -45.865 5.988 -12.548 1.00 18.10 487 ILE A N 1
ATOM 1502 C CA . ILE A 1 197 ? -45.013 5.677 -13.702 1.00 18.59 487 ILE A CA 1
ATOM 1503 C C . ILE A 1 197 ? -45.400 4.300 -14.309 1.00 20.19 487 ILE A C 1
ATOM 1504 O O . ILE A 1 197 ? -45.350 4.065 -15.527 1.00 20.08 487 ILE A O 1
ATOM 1509 N N . SER A 1 198 ? -45.792 3.395 -13.436 1.00 20.39 488 SER A N 1
ATOM 1510 C CA . SER A 1 198 ? -46.190 2.029 -13.840 1.00 21.89 488 SER A CA 1
ATOM 1511 C C . SER A 1 198 ? -47.560 1.988 -14.512 1.00 22.98 488 SER A C 1
ATOM 1512 O O . SER A 1 198 ? -47.982 0.894 -14.917 1.00 24.85 488 SER A O 1
ATOM 1515 N N . ARG A 1 199 ? -48.240 3.144 -14.590 1.00 24.28 489 ARG A N 1
ATOM 1516 C CA . ARG A 1 199 ? -49.623 3.293 -15.085 1.00 24.81 489 ARG A CA 1
ATOM 1517 C C . ARG A 1 199 ? -50.641 2.342 -14.420 1.00 24.93 489 ARG A C 1
ATOM 1518 O O . ARG A 1 199 ? -51.490 1.719 -15.074 1.00 25.63 489 ARG A O 1
ATOM 1522 N N . LEU A 1 200 ? -50.544 2.276 -13.101 1.00 23.22 490 LEU A N 1
ATOM 1523 C CA . LEU A 1 200 ? -51.460 1.570 -12.251 1.00 23.14 490 LEU A CA 1
ATOM 1524 C C . LEU A 1 200 ? -52.468 2.541 -11.640 1.00 23.52 490 LEU A C 1
ATOM 1525 O O . LEU A 1 200 ? -52.171 3.736 -11.483 1.00 23.77 490 LEU A O 1
ATOM 1530 N N . PRO A 1 201 ? -53.642 2.033 -11.263 1.00 24.03 491 PRO A N 1
ATOM 1531 C CA . PRO A 1 201 ? -54.598 2.837 -10.488 1.00 23.71 491 PRO A CA 1
ATOM 1532 C C . PRO A 1 201 ? -53.948 3.414 -9.241 1.00 22.80 491 PRO A C 1
ATOM 1533 O O . PRO A 1 201 ? -53.412 2.681 -8.416 1.00 23.91 491 PRO A O 1
ATOM 1537 N N . TYR A 1 202 ? -53.987 4.730 -9.099 1.00 21.15 492 TYR A N 1
ATOM 1538 C CA . TYR A 1 202 ? -53.354 5.365 -7.965 1.00 20.29 492 TYR A CA 1
ATOM 1539 C C . TYR A 1 202 ? -54.292 6.406 -7.328 1.00 20.25 492 TYR A C 1
ATOM 1540 O O . TYR A 1 202 ? -55.353 6.799 -7.891 1.00 19.75 492 TYR A O 1
ATOM 1549 N N . GLY A 1 203 ? -53.888 6.833 -6.143 1.00 21.05 493 GLY A N 1
ATOM 1550 C CA . GLY A 1 203 ? -54.582 7.878 -5.407 1.00 21.04 493 GLY A CA 1
ATOM 1551 C C . GLY A 1 203 ? -53.665 8.922 -4.805 1.00 20.53 493 GLY A C 1
ATOM 1552 O O . GLY A 1 203 ? -52.539 9.163 -5.288 1.00 19.75 493 GLY A O 1
ATOM 1553 N N . PRO A 1 204 ? -54.119 9.569 -3.708 1.00 21.08 494 PRO A N 1
ATOM 1554 C CA . PRO A 1 204 ? -53.383 10.641 -3.031 1.00 20.77 494 PRO A CA 1
ATOM 1555 C C . PRO A 1 204 ? -51.957 10.253 -2.592 1.00 20.38 494 PRO A C 1
ATOM 1556 O O . PRO A 1 204 ? -51.084 11.107 -2.445 1.00 19.58 494 PRO A O 1
ATOM 1560 N N . GLU A 1 205 ? -51.718 8.952 -2.426 1.00 19.29 495 GLU A N 1
ATOM 1561 C CA . GLU A 1 205 ? -50.377 8.493 -2.019 1.00 19.05 495 GLU A CA 1
ATOM 1562 C C . GLU A 1 205 ? -49.262 8.983 -2.939 1.00 18.31 495 GLU A C 1
ATOM 1563 O O . GLU A 1 205 ? -48.118 9.103 -2.506 1.00 18.28 495 GLU A O 1
ATOM 1569 N N . VAL A 1 206 ? -49.570 9.243 -4.210 1.00 18.51 496 VAL A N 1
ATOM 1570 C CA . VAL A 1 206 ? -48.530 9.681 -5.152 1.00 17.92 496 VAL A CA 1
ATOM 1571 C C . VAL A 1 206 ? -47.880 10.974 -4.673 1.00 17.94 496 VAL A C 1
ATOM 1572 O O . VAL A 1 206 ? -46.677 11.214 -4.874 1.00 18.06 496 VAL A O 1
ATOM 1576 N N . ASP A 1 207 ? -48.692 11.830 -4.057 1.00 17.02 497 ASP A N 1
ATOM 1577 C CA . ASP A 1 207 ? -48.181 13.132 -3.560 1.00 17.61 497 ASP A CA 1
ATOM 1578 C C . ASP A 1 207 ? -47.130 12.940 -2.425 1.00 17.37 497 ASP A C 1
ATOM 1579 O O . ASP A 1 207 ? -46.206 13.733 -2.249 1.00 17.20 497 ASP A O 1
ATOM 1584 N N . ILE A 1 208 ? -47.312 11.915 -1.607 1.00 16.59 498 ILE A N 1
ATOM 1585 C CA . ILE A 1 208 ? -46.390 11.628 -0.521 1.00 16.73 498 ILE A CA 1
ATOM 1586 C C . ILE A 1 208 ? -45.008 11.212 -1.044 1.00 16.21 498 ILE A C 1
ATOM 1587 O O . ILE A 1 208 ? -43.987 11.672 -0.526 1.00 17.92 498 ILE A O 1
ATOM 1592 N N . TRP A 1 209 ? -44.969 10.343 -2.050 1.00 16.53 499 TRP A N 1
ATOM 1593 C CA . TRP A 1 209 ? -43.722 10.010 -2.714 1.00 16.91 499 TRP A CA 1
ATOM 1594 C C . TRP A 1 209 ? -43.066 11.279 -3.252 1.00 16.72 499 TRP A C 1
ATOM 1595 O O . TRP A 1 209 ? -41.891 11.522 -3.003 1.00 16.77 499 TRP A O 1
ATOM 1606 N N . SER A 1 210 ? -43.824 12.060 -4.048 1.00 16.59 500 S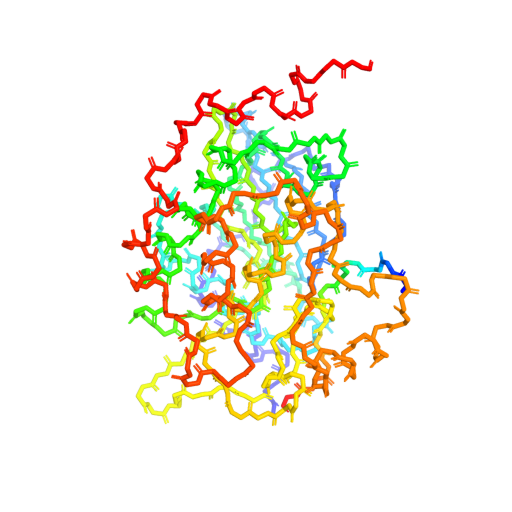ER A N 1
ATOM 1607 C CA . SER A 1 210 ? -43.296 13.273 -4.610 1.00 17.35 500 SER A CA 1
ATOM 1608 C C . SER A 1 210 ? -42.698 14.212 -3.533 1.00 18.27 500 SER A C 1
ATOM 1609 O O . SER A 1 210 ? -41.607 14.803 -3.716 1.00 17.93 500 SER A O 1
ATOM 1612 N N . LEU A 1 211 ? -43.386 14.333 -2.396 1.00 17.73 501 LEU A N 1
ATOM 1613 C CA . LEU A 1 211 ? -42.889 15.108 -1.260 1.00 18.02 501 LEU A CA 1
ATOM 1614 C C . LEU A 1 211 ? -41.522 14.545 -0.771 1.00 18.86 501 LEU A C 1
ATOM 1615 O O . LEU A 1 211 ? -40.627 15.272 -0.435 1.00 16.77 501 LEU A O 1
ATOM 1620 N N . GLY A 1 212 ? -41.381 13.232 -0.716 1.00 17.79 502 GLY A N 1
ATOM 1621 C CA . GLY A 1 212 ? -40.081 12.620 -0.370 1.00 18.25 502 GLY A CA 1
ATOM 1622 C C . GLY A 1 212 ? -38.980 13.063 -1.297 1.00 16.93 502 GLY A C 1
ATOM 1623 O O . GLY A 1 212 ? -37.825 13.318 -0.878 1.00 16.88 502 GLY A O 1
ATOM 1624 N N . ILE A 1 213 ? -39.291 13.093 -2.606 1.00 17.09 503 ILE A N 1
ATOM 1625 C CA . ILE A 1 213 ? -38.298 13.534 -3.561 1.00 17.10 503 ILE A CA 1
ATOM 1626 C C . ILE A 1 213 ? -37.997 15.008 -3.295 1.00 17.49 503 ILE A C 1
ATOM 1627 O O . ILE A 1 213 ? -36.856 15.464 -3.420 1.00 16.77 503 ILE A O 1
ATOM 1632 N N . MET A 1 214 ? -38.999 15.778 -2.891 1.00 18.32 504 MET A N 1
ATOM 1633 C CA . MET A 1 214 ? -38.729 17.187 -2.557 1.00 19.03 504 MET A CA 1
ATOM 1634 C C . MET A 1 214 ? -37.847 17.331 -1.293 1.00 18.50 504 MET A C 1
ATOM 1635 O O . MET A 1 214 ? -36.988 18.252 -1.191 1.00 19.80 504 MET A O 1
ATOM 1640 N N . VAL A 1 215 ? -38.004 16.412 -0.356 1.00 17.81 505 VAL A N 1
ATOM 1641 C CA . VAL A 1 215 ? -37.078 16.349 0.783 1.00 18.76 505 VAL A CA 1
ATOM 1642 C C . VAL A 1 215 ? -35.651 16.123 0.312 1.00 19.15 505 VAL A C 1
ATOM 1643 O O . VAL A 1 215 ? -34.726 16.752 0.809 1.00 19.46 505 VAL A O 1
ATOM 1647 N N . ILE A 1 216 ? -35.444 15.222 -0.648 1.00 18.85 506 ILE A N 1
ATOM 1648 C CA . ILE A 1 216 ? -34.128 15.011 -1.249 1.00 18.94 506 ILE A CA 1
ATOM 1649 C C . ILE A 1 216 ? -33.620 16.294 -1.895 1.00 18.85 506 ILE A C 1
ATOM 1650 O O . ILE A 1 216 ? -32.458 16.699 -1.693 1.00 19.00 506 ILE A O 1
ATOM 1655 N N . GLU A 1 217 ? -34.502 16.981 -2.615 1.00 18.25 507 GLU A N 1
ATOM 1656 C CA . GLU A 1 217 ? -34.117 18.326 -3.096 1.00 18.59 507 GLU A CA 1
ATOM 1657 C C . GLU A 1 217 ? -33.609 19.236 -1.984 1.00 19.45 507 GLU A C 1
ATOM 1658 O O . GLU A 1 217 ? -32.639 19.975 -2.184 1.00 19.62 507 GLU A O 1
ATOM 1664 N N . MET A 1 218 ? -34.325 19.271 -0.862 1.00 19.43 508 MET A N 1
ATOM 1665 C CA . MET A 1 218 ? -33.983 20.189 0.223 1.00 19.57 508 MET A CA 1
ATOM 1666 C C . MET A 1 218 ? -32.664 19.830 0.923 1.00 21.03 508 MET A C 1
ATOM 1667 O O . MET A 1 218 ? -31.951 20.704 1.465 1.00 20.94 508 MET A O 1
ATOM 1672 N N . VAL A 1 219 ? -32.301 18.549 0.866 1.00 20.01 509 VAL A N 1
ATOM 1673 C CA . VAL A 1 219 ? -31.039 18.083 1.456 1.00 20.65 509 VAL A CA 1
ATOM 1674 C C . VAL A 1 219 ? -29.899 18.175 0.429 1.00 21.73 509 VAL A C 1
ATOM 1675 O O . VAL A 1 219 ? -28.797 18.689 0.751 1.00 22.96 509 VAL A O 1
ATOM 1679 N N . ASP A 1 220 ? -30.163 17.694 -0.792 1.00 22.01 510 ASP A N 1
ATOM 1680 C CA . ASP A 1 220 ? -29.141 17.497 -1.835 1.00 21.90 510 ASP A CA 1
ATOM 1681 C C . ASP A 1 220 ? -29.078 18.576 -2.931 1.00 22.79 510 ASP A C 1
ATOM 1682 O O . ASP A 1 220 ? -28.060 18.686 -3.636 1.00 22.81 510 ASP A O 1
ATOM 1687 N N . GLY A 1 221 ? -30.136 19.351 -3.095 1.00 22.23 511 GLY A N 1
ATOM 1688 C CA . GLY A 1 221 ? -30.191 20.413 -4.100 1.00 21.71 511 GLY A CA 1
ATOM 1689 C C . GLY A 1 221 ? -30.869 20.030 -5.408 1.00 22.22 511 GLY A C 1
ATOM 1690 O O . GLY A 1 221 ? -31.243 20.895 -6.203 1.00 22.00 511 GLY A O 1
ATOM 1691 N N . GLU A 1 222 ? -31.031 18.731 -5.626 1.00 21.32 512 GLU A N 1
ATOM 1692 C CA . GLU A 1 222 ? -31.622 18.214 -6.850 1.00 22.25 512 GLU A CA 1
ATOM 1693 C C . GLU A 1 222 ? -32.284 16.869 -6.545 1.00 21.07 512 GLU A C 1
ATOM 1694 O O . GLU A 1 222 ? -31.874 16.176 -5.604 1.00 20.89 512 GLU A O 1
ATOM 1700 N N . PRO A 1 223 ? -33.270 16.470 -7.364 1.00 21.48 513 PRO A N 1
ATOM 1701 C CA . PRO A 1 223 ? -33.842 15.146 -7.172 1.00 21.74 513 PRO A CA 1
ATOM 1702 C C . PRO A 1 223 ? -32.877 14.057 -7.679 1.00 21.27 513 PRO A C 1
ATOM 1703 O O . PRO A 1 223 ? -31.902 14.337 -8.417 1.00 22.13 513 PRO A O 1
ATOM 1707 N N . PRO A 1 224 ? -33.160 12.810 -7.314 1.00 22.02 514 PRO A N 1
ATOM 1708 C CA . PRO A 1 224 ? -32.375 11.703 -7.802 1.00 21.97 514 PRO A CA 1
ATOM 1709 C C . PRO A 1 224 ? -32.393 11.590 -9.327 1.00 21.34 514 PRO A C 1
ATOM 1710 O O . PRO A 1 224 ? -33.424 11.860 -9.932 1.00 21.64 514 PRO A O 1
ATOM 1714 N N . TYR A 1 225 ? -31.279 11.135 -9.921 1.00 21.16 515 TYR A N 1
ATOM 1715 C CA . TYR A 1 225 ? -31.216 10.777 -11.347 1.00 21.57 515 TYR A CA 1
ATOM 1716 C C . TYR A 1 225 ? -31.396 11.982 -12.317 1.00 21.46 515 TYR A C 1
ATOM 1717 O O . TYR A 1 225 ? -31.688 11.798 -13.509 1.00 22.62 515 TYR A O 1
ATOM 1726 N N . PHE A 1 226 ? -31.206 13.186 -11.798 1.00 21.91 516 PHE A N 1
ATOM 1727 C CA . PHE A 1 226 ? -31.551 14.413 -12.512 1.00 22.23 516 PHE A CA 1
ATOM 1728 C C . PHE A 1 226 ? -30.793 14.560 -13.842 1.00 23.91 516 PHE A C 1
ATOM 1729 O O . PHE A 1 226 ? -31.298 15.159 -14.789 1.00 24.56 516 PHE A O 1
ATOM 1737 N N . ASN A 1 227 ? -29.620 13.947 -13.936 1.00 25.56 517 ASN A N 1
ATOM 1738 C CA . ASN A 1 227 ? -28.834 13.963 -15.188 1.00 27.03 517 ASN A CA 1
ATOM 1739 C C . ASN A 1 227 ? -29.191 12.931 -16.253 1.00 27.52 517 ASN A C 1
ATOM 1740 O O . ASN A 1 227 ? -28.550 12.901 -17.314 1.00 27.90 517 ASN A O 1
ATOM 1745 N N . GLU A 1 228 ? -30.170 12.069 -15.980 1.00 26.13 518 GLU A N 1
ATOM 1746 C CA . GLU A 1 228 ? -30.586 11.053 -16.918 1.00 26.37 518 GLU A CA 1
ATOM 1747 C C . GLU A 1 228 ? -31.727 11.562 -17.775 1.00 26.65 518 GLU A C 1
ATOM 1748 O O . GLU A 1 228 ? -32.493 12.403 -17.312 1.00 26.09 518 GLU A O 1
ATOM 1754 N N . PRO A 1 229 ? -31.846 11.070 -19.025 1.00 26.08 519 PRO A N 1
ATOM 1755 C CA . PRO A 1 229 ? -33.059 11.371 -19.786 1.00 26.32 519 PRO A CA 1
ATOM 1756 C C . PRO A 1 229 ? -34.301 10.981 -18.970 1.00 27.01 519 PRO A C 1
ATOM 1757 O O . PRO A 1 229 ? -34.292 9.948 -18.267 1.00 25.93 519 PRO A O 1
ATOM 1761 N N . PRO A 1 230 ? -35.389 11.739 -19.112 1.00 27.66 520 PRO A N 1
ATOM 1762 C CA . PRO A 1 230 ? -36.557 11.503 -18.224 1.00 27.77 520 PRO A CA 1
ATOM 1763 C C . PRO A 1 230 ? -37.098 10.059 -18.184 1.00 28.02 520 PRO A C 1
ATOM 1764 O O . PRO A 1 230 ? -37.371 9.532 -17.086 1.00 26.86 520 PRO A O 1
ATOM 1768 N N . LEU A 1 231 ? -37.267 9.440 -19.353 1.00 28.53 521 LEU A N 1
ATOM 1769 C CA . LEU A 1 231 ? -37.784 8.072 -19.411 1.00 29.16 521 LEU A CA 1
ATOM 1770 C C . LEU A 1 231 ? -36.844 7.052 -18.723 1.00 29.07 521 LEU A C 1
ATOM 1771 O O . LEU A 1 231 ? -37.318 6.053 -18.184 1.00 28.83 521 LEU A O 1
ATOM 1776 N N . LYS A 1 232 ? -35.539 7.339 -18.694 1.00 28.69 522 LYS A N 1
ATOM 1777 C CA . LYS A 1 232 ? -34.554 6.498 -17.986 1.00 28.45 522 LYS A CA 1
ATOM 1778 C C . LYS A 1 232 ? -34.646 6.643 -16.468 1.00 27.27 522 LYS A C 1
ATOM 1779 O O . LYS A 1 232 ? -34.576 5.663 -15.711 1.00 24.91 522 LYS A O 1
ATOM 1784 N N . ALA A 1 233 ? -34.813 7.882 -16.018 1.00 24.01 523 ALA A N 1
ATOM 1785 C CA . ALA A 1 233 ? -34.996 8.158 -14.605 1.00 24.19 523 ALA A CA 1
ATOM 1786 C C . ALA A 1 233 ? -36.259 7.476 -14.115 1.00 22.82 523 ALA A C 1
ATOM 1787 O O . ALA A 1 233 ? -36.262 6.870 -13.044 1.00 24.29 523 ALA A O 1
ATOM 1789 N N . MET A 1 234 ? -37.325 7.561 -14.903 1.00 23.14 524 MET A N 1
ATOM 1790 C CA . MET A 1 234 ? -38.610 6.981 -14.535 1.00 23.23 524 MET A CA 1
ATOM 1791 C C . MET A 1 234 ? -38.462 5.457 -14.416 1.00 23.08 524 MET A C 1
ATOM 1792 O O . MET A 1 234 ? -38.964 4.870 -13.455 1.00 21.77 524 MET A O 1
ATOM 1797 N N . LYS A 1 235 ? -37.720 4.832 -15.338 1.00 23.23 525 LYS A N 1
ATOM 1798 C CA . LYS A 1 235 ? -37.423 3.381 -15.220 1.00 24.05 525 LYS A CA 1
ATOM 1799 C C . LYS A 1 235 ? -36.703 3.023 -13.901 1.00 24.14 525 LYS A C 1
ATOM 1800 O O . LYS A 1 235 ? -37.018 2.019 -13.262 1.00 22.47 525 LYS A O 1
ATOM 1806 N N . MET A 1 236 ? -35.721 3.818 -13.489 1.00 23.01 526 MET A N 1
ATOM 1807 C CA . MET A 1 236 ? -35.025 3.575 -12.224 1.00 24.48 526 MET A CA 1
ATOM 1808 C C . MET A 1 236 ? -35.889 3.774 -10.972 1.00 23.50 526 MET A C 1
ATOM 1809 O O . MET A 1 236 ? -35.803 3.021 -9.983 1.00 22.64 526 MET A O 1
ATOM 1814 N N . ILE A 1 237 ? -36.735 4.790 -10.993 1.00 21.82 527 ILE A N 1
ATOM 1815 C CA . ILE A 1 237 ? -37.661 4.975 -9.853 1.00 22.17 527 ILE A CA 1
ATOM 1816 C C . ILE A 1 237 ? -38.604 3.760 -9.802 1.00 22.15 527 ILE A C 1
ATOM 1817 O O . ILE A 1 237 ? -38.941 3.232 -8.724 1.00 21.32 527 ILE A O 1
ATOM 1822 N N . ARG A 1 238 ? -39.045 3.333 -10.966 1.00 21.56 528 ARG A N 1
ATOM 1823 C CA . ARG A 1 238 ? -40.006 2.218 -11.033 1.00 23.25 528 ARG A CA 1
ATOM 1824 C C . ARG A 1 238 ? -39.421 0.901 -10.546 1.00 22.69 528 ARG A C 1
ATOM 1825 O O . ARG A 1 238 ? -40.115 0.116 -9.886 1.00 22.72 528 ARG A O 1
ATOM 1833 N N . ASP A 1 239 ? -38.159 0.659 -10.884 1.00 22.18 529 ASP A N 1
ATOM 1834 C CA . ASP A 1 239 ? -37.579 -0.680 -10.800 1.00 22.05 529 ASP A CA 1
ATOM 1835 C C . ASP A 1 239 ? -36.603 -0.854 -9.665 1.00 21.76 529 ASP A C 1
ATOM 1836 O O . ASP A 1 239 ? -36.263 -1.985 -9.316 1.00 20.51 529 ASP A O 1
ATOM 1841 N N . ASN A 1 240 ? -36.091 0.250 -9.119 1.00 19.75 530 ASN A N 1
ATOM 1842 C CA . ASN A 1 240 ? -35.017 0.155 -8.168 1.00 20.15 530 ASN A CA 1
ATOM 1843 C C . ASN A 1 240 ? -35.466 0.418 -6.727 1.00 19.62 530 ASN A C 1
ATOM 1844 O O . ASN A 1 240 ? -36.560 0.893 -6.473 1.00 19.34 530 ASN A O 1
ATOM 1849 N N . LEU A 1 241 ? -34.576 0.113 -5.795 1.00 19.68 531 LEU A N 1
ATOM 1850 C CA . LEU A 1 241 ? -34.815 0.475 -4.416 1.00 20.52 531 LEU A CA 1
ATOM 1851 C C . LEU A 1 241 ? -35.001 1.967 -4.346 1.00 21.23 531 LEU A C 1
ATOM 1852 O O . LEU A 1 241 ? -34.473 2.687 -5.207 1.00 21.68 531 LEU A O 1
ATOM 1857 N N . PRO A 1 242 ? -35.724 2.445 -3.325 1.00 20.95 532 PRO A N 1
ATOM 1858 C CA . PRO A 1 242 ? -35.905 3.893 -3.232 1.00 20.81 532 PRO A CA 1
ATOM 1859 C C . PRO A 1 242 ? -34.591 4.655 -3.196 1.00 21.29 532 PRO A C 1
ATOM 1860 O O . PRO A 1 242 ? -33.607 4.185 -2.647 1.00 22.22 532 PRO A O 1
ATOM 1864 N N . PRO A 1 243 ? -34.599 5.852 -3.773 1.00 22.05 533 PRO A N 1
ATOM 1865 C CA . PRO A 1 243 ? -33.405 6.653 -3.933 1.00 22.28 533 PRO A CA 1
ATOM 1866 C C . PRO A 1 243 ? -32.885 7.060 -2.566 1.00 23.48 533 PRO A C 1
ATOM 1867 O O . PRO A 1 243 ? -33.670 7.302 -1.638 1.00 24.05 533 PRO A O 1
ATOM 1871 N N . ARG A 1 244 ? -31.563 7.148 -2.480 1.00 25.66 534 ARG A N 1
ATOM 1872 C CA . ARG A 1 244 ? -30.850 7.486 -1.273 1.00 26.53 534 ARG A CA 1
ATOM 1873 C C . ARG A 1 244 ? -30.397 8.964 -1.320 1.00 26.72 534 ARG A C 1
ATOM 1874 O O . ARG A 1 244 ? -30.198 9.566 -2.394 1.00 28.09 534 ARG A O 1
ATOM 1876 N N . LEU A 1 245 ? -30.300 9.557 -0.143 1.00 27.23 535 LEU A N 1
ATOM 1877 C CA . LEU A 1 245 ? -29.705 10.894 0.007 1.00 27.00 535 LEU A CA 1
ATOM 1878 C C . LEU A 1 245 ? -28.221 10.767 -0.336 1.00 27.50 535 LEU A C 1
ATOM 1879 O O . LEU A 1 245 ? -27.574 9.818 0.116 1.00 27.69 535 LEU A O 1
ATOM 1884 N N . LYS A 1 246 ? -27.731 11.660 -1.202 1.00 28.10 536 LYS A N 1
ATOM 1885 C CA . LYS A 1 246 ? -26.289 11.790 -1.514 1.00 28.74 536 LYS A CA 1
ATOM 1886 C C . LYS A 1 246 ? -25.584 12.380 -0.321 1.00 29.84 536 LYS A C 1
ATOM 1887 O O . LYS A 1 246 ? -24.456 12.018 -0.027 1.00 30.46 536 LYS A O 1
ATOM 1889 N N . ASN A 1 247 ? -26.259 13.289 0.379 1.00 30.75 537 ASN A N 1
ATOM 1890 C CA . ASN A 1 247 ? -25.749 13.832 1.640 1.00 31.98 537 ASN A CA 1
ATOM 1891 C C . ASN A 1 247 ? -26.338 13.147 2.869 1.00 32.40 537 ASN A C 1
ATOM 1892 O O . ASN A 1 247 ? -26.635 13.818 3.872 1.00 32.64 537 ASN A O 1
ATOM 1897 N N . LEU A 1 248 ? -26.473 11.813 2.797 1.00 32.81 538 LEU A N 1
ATOM 1898 C CA . LEU A 1 248 ? -27.029 11.007 3.908 1.00 33.55 538 LEU A CA 1
ATOM 1899 C C . LEU A 1 248 ? -26.234 11.260 5.178 1.00 34.29 538 LEU A C 1
ATOM 1900 O O . LEU A 1 248 ? -26.789 11.273 6.280 1.00 34.89 538 LEU A O 1
ATOM 1905 N N . HIS A 1 249 ? -24.937 11.457 5.011 1.00 34.79 539 HIS A N 1
ATOM 1906 C CA . HIS A 1 249 ? -24.022 11.611 6.154 1.00 35.42 539 HIS A CA 1
ATOM 1907 C C . HIS A 1 249 ? -24.305 12.893 6.968 1.00 34.35 539 HIS A C 1
ATOM 1908 O O . HIS A 1 249 ? -23.986 12.982 8.145 1.00 34.49 539 HIS A O 1
ATOM 1915 N N . LYS A 1 250 ? -24.939 13.869 6.336 1.00 33.55 540 LYS A N 1
ATOM 1916 C CA . LYS A 1 250 ? -25.307 15.108 7.014 1.00 31.90 540 LYS A CA 1
ATOM 1917 C C . LYS A 1 250 ? -26.603 15.068 7.849 1.00 31.07 540 LYS A C 1
ATOM 1918 O O . LYS A 1 250 ? -26.842 15.994 8.609 1.00 31.57 540 LYS A O 1
ATOM 1920 N N . VAL A 1 251 ? -27.425 14.020 7.740 1.00 29.66 541 VAL A N 1
ATOM 1921 C CA . VAL A 1 251 ? -28.815 14.121 8.247 1.00 27.46 541 VAL A CA 1
ATOM 1922 C C . VAL A 1 251 ? -29.045 13.428 9.614 1.00 25.54 541 VAL A C 1
ATOM 1923 O O . VAL A 1 251 ? -28.316 12.512 10.002 1.00 26.16 541 VAL A O 1
ATOM 1927 N N . SER A 1 252 ? -30.041 13.904 10.360 1.00 23.73 542 SER A N 1
ATOM 1928 C CA . SER A 1 252 ? -30.374 13.350 11.673 1.00 23.56 542 SER A CA 1
ATOM 1929 C C . SER A 1 252 ? -31.131 12.036 11.530 1.00 23.29 542 SER A C 1
ATOM 1930 O O . SER A 1 252 ? -31.739 11.777 10.451 1.00 21.90 542 SER A O 1
ATOM 1933 N N . PRO A 1 253 ? -31.105 11.205 12.588 1.00 22.68 543 PRO A N 1
ATOM 1934 C CA . PRO A 1 253 ? -32.002 10.038 12.651 1.00 23.46 543 PRO A CA 1
ATOM 1935 C C . PRO A 1 253 ? -33.466 10.382 12.447 1.00 22.50 543 PRO A C 1
ATOM 1936 O O . PRO A 1 253 ? -34.181 9.605 11.810 1.00 21.69 543 PRO A O 1
ATOM 1940 N N . SER A 1 254 ? -33.927 11.516 12.976 1.00 22.41 544 SER A N 1
ATOM 1941 C CA . SER A 1 254 ? -35.359 11.884 12.844 1.00 22.02 544 SER A CA 1
ATOM 1942 C C . SER A 1 254 ? -35.693 12.144 11.378 1.00 21.70 544 SER A C 1
ATOM 1943 O O . SER A 1 254 ? -36.748 11.710 10.889 1.00 23.09 544 SER A O 1
ATOM 1946 N N . LEU A 1 255 ? -34.824 12.879 10.675 1.00 20.32 545 LEU A N 1
ATOM 1947 C CA . LEU A 1 255 ? -35.081 13.161 9.245 1.00 20.50 545 LEU A CA 1
ATOM 1948 C C . LEU A 1 255 ? -35.055 11.866 8.404 1.00 20.35 545 LEU A C 1
ATOM 1949 O O . LEU A 1 255 ? -35.910 11.661 7.538 1.00 20.13 545 LEU A O 1
ATOM 1954 N N . LYS A 1 256 ? -34.049 11.012 8.624 1.00 21.35 546 LYS A N 1
ATOM 1955 C CA . LYS A 1 256 ? -33.933 9.760 7.859 1.00 21.35 546 LYS A CA 1
ATOM 1956 C C . LYS A 1 256 ? -35.162 8.890 8.137 1.00 21.10 546 LYS A C 1
ATOM 1957 O O . LYS A 1 256 ? -35.741 8.326 7.214 1.00 20.91 546 LYS A O 1
ATOM 1963 N N . GLY A 1 257 ? -35.592 8.835 9.387 1.00 20.82 547 GLY A N 1
ATOM 1964 C CA . GLY A 1 257 ? -36.787 8.067 9.756 1.00 20.68 547 GLY A CA 1
ATOM 1965 C C . GLY A 1 257 ? -38.047 8.598 9.083 1.00 20.89 547 GLY A C 1
ATOM 1966 O O . GLY A 1 257 ? -38.923 7.836 8.657 1.00 21.20 547 GLY A O 1
ATOM 1967 N N . PHE A 1 258 ? -38.146 9.912 9.009 1.00 20.56 548 PHE A N 1
ATOM 1968 C CA . PHE A 1 258 ? -39.244 10.573 8.348 1.00 20.28 548 PHE A CA 1
ATOM 1969 C C . PHE A 1 258 ? -39.250 10.228 6.849 1.00 20.11 548 PHE A C 1
ATOM 1970 O O . PHE A 1 258 ? -40.254 9.779 6.315 1.00 20.37 548 PHE A O 1
ATOM 1978 N N . LEU A 1 259 ? -38.115 10.412 6.194 1.00 20.27 549 LEU A N 1
ATOM 1979 C CA . LEU A 1 259 ? -38.021 10.238 4.756 1.00 21.28 549 LEU A CA 1
ATOM 1980 C C . LEU A 1 259 ? -38.332 8.779 4.408 1.00 19.93 549 LEU A C 1
ATOM 1981 O O . LEU A 1 259 ? -38.959 8.490 3.384 1.00 19.95 549 LEU A O 1
ATOM 1986 N N . ASP A 1 260 ? -37.966 7.870 5.295 1.00 19.86 550 ASP A N 1
ATOM 1987 C CA . ASP A 1 260 ? -38.210 6.433 5.089 1.00 20.44 550 ASP A CA 1
ATOM 1988 C C . ASP A 1 260 ? -39.700 6.084 5.041 1.00 19.61 550 ASP A C 1
ATOM 1989 O O . ASP A 1 260 ? -40.084 5.003 4.554 1.00 21.36 550 ASP A O 1
ATOM 1994 N N . ARG A 1 261 ? -40.554 6.943 5.611 1.00 19.90 551 ARG A N 1
ATOM 1995 C CA . ARG A 1 261 ? -42.000 6.748 5.583 1.00 21.00 551 ARG A CA 1
ATOM 1996 C C . ARG A 1 261 ? -42.660 7.339 4.321 1.00 20.76 551 ARG A C 1
ATOM 1997 O O . ARG A 1 261 ? -43.832 7.004 4.018 1.00 20.72 551 ARG A O 1
ATOM 2005 N N . LEU A 1 262 ? -41.932 8.172 3.580 1.00 20.24 552 LEU A N 1
ATOM 2006 C CA . LEU A 1 262 ? -42.423 8.824 2.349 1.00 20.38 552 LEU A CA 1
ATOM 2007 C C . LEU A 1 262 ? -41.991 8.024 1.096 1.00 19.54 552 LEU A C 1
ATOM 2008 O O . LEU A 1 262 ? -42.830 7.747 0.228 1.00 20.54 552 LEU A O 1
ATOM 2013 N N . LEU A 1 263 ? -40.708 7.657 1.050 1.00 19.16 553 LEU A N 1
ATOM 2014 C CA . LEU A 1 263 ? -40.115 6.947 -0.102 1.00 19.11 553 LEU A CA 1
ATOM 2015 C C . LEU A 1 263 ? -40.254 5.440 0.019 1.00 17.92 553 LEU A C 1
ATOM 2016 O O . LEU A 1 263 ? -39.267 4.689 0.097 1.00 19.38 553 LEU A O 1
ATOM 2021 N N . VAL A 1 264 ? -41.523 5.023 0.025 1.00 19.00 554 VAL A N 1
ATOM 2022 C CA . VAL A 1 264 ? -41.929 3.619 0.182 1.00 19.22 554 VAL A CA 1
ATOM 2023 C C . VAL A 1 264 ? -42.564 3.210 -1.140 1.00 20.37 554 VAL A C 1
ATOM 2024 O O . VAL A 1 264 ? -43.483 3.865 -1.619 1.00 20.11 554 VAL A O 1
ATOM 2028 N N . ARG A 1 265 ? -42.029 2.174 -1.769 1.00 20.69 555 ARG A N 1
ATOM 2029 C CA . ARG A 1 265 ? -42.463 1.838 -3.119 1.00 21.94 555 ARG A CA 1
ATOM 2030 C C . ARG A 1 265 ? -43.928 1.360 -3.201 1.00 22.29 555 ARG A C 1
ATOM 2031 O O . ARG A 1 265 ? -44.669 1.820 -4.076 1.00 23.15 555 ARG A O 1
ATOM 2039 N N . ASP A 1 266 ? -44.338 0.475 -2.286 1.00 23.17 556 ASP A N 1
ATOM 2040 C CA . ASP A 1 266 ? -45.730 0.037 -2.224 1.00 22.77 556 ASP A CA 1
ATOM 2041 C C . ASP A 1 266 ? -46.609 1.149 -1.627 1.00 23.10 556 ASP A C 1
ATOM 2042 O O . ASP A 1 266 ? -46.529 1.438 -0.450 1.00 21.56 556 ASP A O 1
ATOM 2047 N N . PRO A 1 267 ? -47.504 1.736 -2.434 1.00 23.48 557 PRO A N 1
ATOM 2048 C CA . PRO A 1 267 ? -48.308 2.827 -1.896 1.00 23.27 557 PRO A CA 1
ATOM 2049 C C . PRO A 1 267 ? -49.161 2.422 -0.709 1.00 22.95 557 PRO A C 1
ATOM 2050 O O . PRO A 1 267 ? -49.433 3.260 0.141 1.00 24.63 557 PRO A O 1
ATOM 2054 N N . ALA A 1 268 ? -49.554 1.140 -0.609 1.00 22.85 558 ALA A N 1
ATOM 2055 C CA . ALA A 1 268 ? -50.324 0.707 0.527 1.00 23.93 558 ALA A CA 1
ATOM 2056 C C . ALA A 1 268 ? -49.539 0.754 1.862 1.00 23.80 558 ALA A C 1
ATOM 2057 O O . ALA A 1 268 ? -50.142 0.782 2.952 1.00 25.57 558 ALA A O 1
ATOM 2059 N N . GLN A 1 269 ? -48.210 0.688 1.785 1.00 22.87 559 GLN A N 1
ATOM 2060 C CA . GLN A 1 269 ? -47.333 0.785 2.971 1.00 23.38 559 GLN A CA 1
ATOM 2061 C C . GLN A 1 269 ? -46.784 2.196 3.255 1.00 22.82 559 GLN A C 1
ATOM 2062 O O . GLN A 1 269 ? -46.222 2.457 4.312 1.00 22.74 559 GLN A O 1
ATOM 2068 N N . ARG A 1 270 ? -46.987 3.099 2.315 1.00 21.63 560 ARG A N 1
ATOM 2069 C CA . ARG A 1 270 ? -46.496 4.469 2.428 1.00 21.06 560 ARG A CA 1
ATOM 2070 C C . ARG A 1 270 ? -47.319 5.247 3.466 1.00 21.63 560 ARG A C 1
ATOM 2071 O O . ARG A 1 270 ? -48.542 5.034 3.587 1.00 22.85 560 ARG A O 1
ATOM 2079 N N . ALA A 1 271 ? -46.671 6.139 4.218 1.00 20.74 561 ALA A N 1
ATOM 2080 C CA . ALA A 1 271 ? -47.436 6.906 5.197 1.00 21.55 561 ALA A CA 1
ATOM 2081 C C . ALA A 1 271 ? -48.395 7.867 4.478 1.00 21.44 561 ALA A C 1
ATOM 2082 O O . ALA A 1 271 ? -48.123 8.370 3.374 1.00 21.08 561 ALA A O 1
ATOM 2084 N N . THR A 1 272 ? -49.482 8.183 5.159 1.00 20.72 562 THR A N 1
ATOM 2085 C CA . THR A 1 272 ? -50.399 9.191 4.697 1.00 21.33 562 THR A CA 1
ATOM 2086 C C . THR A 1 272 ? -49.995 10.548 5.284 1.00 21.53 562 THR A C 1
ATOM 2087 O O . THR A 1 272 ? -49.238 10.639 6.24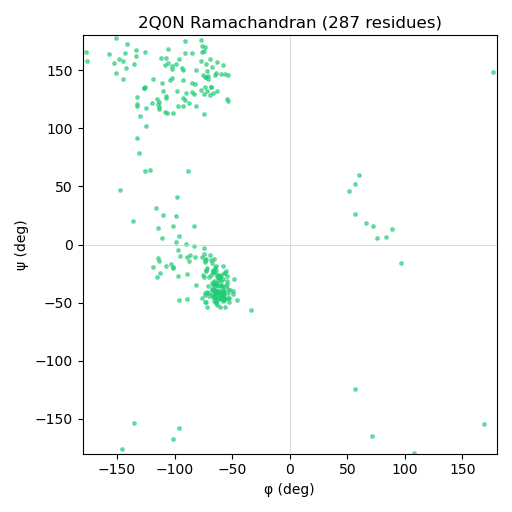5 1.00 21.08 562 THR A O 1
ATOM 2091 N N . ALA A 1 273 ? -50.536 11.611 4.710 1.00 21.25 563 ALA A N 1
ATOM 2092 C CA . ALA A 1 273 ? -50.288 12.940 5.197 1.00 22.17 563 ALA A CA 1
ATOM 2093 C C . ALA A 1 273 ? -50.712 13.070 6.658 1.00 22.63 563 ALA A C 1
ATOM 2094 O O . ALA A 1 273 ? -49.999 13.643 7.472 1.00 22.77 563 ALA A O 1
ATOM 2096 N N . ALA A 1 274 ? -51.863 12.479 7.005 1.00 23.89 564 ALA A N 1
ATOM 2097 C CA . ALA A 1 274 ? -52.399 12.566 8.367 1.00 24.02 564 ALA A CA 1
ATOM 2098 C C . ALA A 1 274 ? -51.463 11.878 9.381 1.00 24.82 564 ALA A C 1
ATOM 2099 O O . ALA A 1 274 ? -51.222 12.418 10.473 1.00 25.79 564 ALA A O 1
ATOM 2101 N N . GLU A 1 275 ? -50.912 10.726 8.998 1.00 23.52 565 GLU A N 1
ATOM 2102 C CA A GLU A 1 275 ? -49.934 10.046 9.822 0.50 23.21 565 GLU A CA 1
ATOM 2103 C CA B GLU A 1 275 ? -49.885 10.011 9.799 0.50 23.85 565 GLU A CA 1
ATOM 2104 C C . GLU A 1 275 ? -48.644 10.853 9.975 1.00 23.62 565 GLU A C 1
ATOM 2105 O O . GLU A 1 275 ? -48.107 11.031 11.092 1.00 22.48 565 GLU A O 1
ATOM 2116 N N . LEU A 1 276 ? -48.158 11.402 8.866 1.00 22.52 566 LEU A N 1
ATOM 2117 C CA . LEU A 1 276 ? -46.942 12.149 8.884 1.00 21.10 566 LEU A CA 1
ATOM 2118 C C . LEU A 1 276 ? -47.015 13.444 9.738 1.00 21.99 566 LEU A C 1
ATOM 2119 O O . LEU A 1 276 ? -45.983 13.886 10.228 1.00 21.29 566 LEU A O 1
ATOM 2124 N N . LEU A 1 277 ? -48.212 14.010 9.927 1.00 21.27 567 LEU A N 1
ATOM 2125 C CA . LEU A 1 277 ? -48.334 15.233 10.727 1.00 22.74 567 LEU A CA 1
ATOM 2126 C C . LEU A 1 277 ? -47.958 15.022 12.199 1.00 22.92 567 LEU A C 1
ATOM 2127 O O . LEU A 1 277 ? -47.629 16.001 12.928 1.00 24.56 567 LEU A O 1
ATOM 2132 N N . LYS A 1 278 ? -47.976 13.759 12.589 1.00 22.07 568 LYS A N 1
ATOM 2133 C CA . LYS A 1 278 ? -47.598 13.336 13.953 1.00 23.36 568 LYS A CA 1
ATOM 2134 C C . LYS A 1 278 ? -46.154 12.800 14.070 1.00 20.72 568 LYS A C 1
ATOM 2135 O O . LYS A 1 278 ? -45.760 12.390 15.140 1.00 20.09 568 LYS A O 1
ATOM 2141 N N . HIS A 1 279 ? -45.389 12.806 12.981 1.00 20.23 569 HIS A N 1
ATOM 2142 C CA . HIS A 1 279 ? -43.997 12.303 13.010 1.00 20.24 569 HIS A CA 1
ATOM 2143 C C . HIS A 1 279 ? -43.137 13.295 13.771 1.00 19.33 569 HIS A C 1
ATOM 2144 O O . HIS A 1 279 ? -43.232 14.489 13.521 1.00 18.92 569 HIS A O 1
ATOM 2151 N N . PRO A 1 280 ? -42.302 12.831 14.725 1.00 20.14 570 PRO A N 1
ATOM 2152 C CA . PRO A 1 280 ? -41.582 13.768 15.566 1.00 19.31 570 PRO A CA 1
ATOM 2153 C C . PRO A 1 280 ? -40.488 14.590 14.844 1.00 19.51 570 PRO A C 1
ATOM 2154 O O . PRO A 1 280 ? -40.044 15.627 15.383 1.00 20.44 570 PRO A O 1
ATOM 2158 N N . PHE A 1 281 ? -40.101 14.209 13.630 1.00 18.47 571 PHE A N 1
ATOM 2159 C CA . PHE A 1 281 ? -39.266 15.120 12.813 1.00 18.47 571 PHE A CA 1
ATOM 2160 C C . PHE A 1 281 ? -39.906 16.477 12.725 1.00 18.65 571 PHE A C 1
ATOM 2161 O O . PHE A 1 281 ? -39.211 17.469 12.812 1.00 17.83 571 PHE A O 1
ATOM 2169 N N . LEU A 1 282 ? -41.236 16.546 12.598 1.00 18.79 572 LEU A N 1
ATOM 2170 C CA . LEU A 1 282 ? -41.862 17.852 12.418 1.00 19.04 572 LEU A CA 1
ATOM 2171 C C . LEU A 1 282 ? -41.873 18.728 13.675 1.00 19.32 572 LEU A C 1
ATOM 2172 O O . LEU A 1 282 ? -42.190 19.920 13.558 1.00 18.94 572 LEU A O 1
ATOM 2177 N N . ALA A 1 283 ? -41.553 18.151 14.848 1.00 18.51 573 ALA A N 1
ATOM 2178 C CA . ALA A 1 283 ? -41.380 18.933 16.092 1.00 20.53 573 ALA A CA 1
ATOM 2179 C C . ALA A 1 283 ? -40.224 19.892 16.000 1.00 21.16 573 ALA A C 1
ATOM 2180 O O . ALA A 1 283 ? -40.100 20.845 16.825 1.00 23.73 573 ALA A O 1
ATOM 2182 N N . LYS A 1 284 ? -39.335 19.647 15.045 1.00 21.68 574 LYS A N 1
ATOM 2183 C CA . LYS A 1 284 ? -38.204 20.552 14.758 1.00 23.59 574 LYS A CA 1
ATOM 2184 C C . LYS A 1 284 ? -38.595 21.851 14.044 1.00 23.57 574 LYS A C 1
ATOM 2185 O O . LYS A 1 284 ? -37.786 22.776 13.958 1.00 23.20 574 LYS A O 1
ATOM 2191 N N . ALA A 1 285 ? -39.810 21.933 13.471 1.00 23.01 575 ALA A N 1
ATOM 2192 C CA . ALA A 1 285 ? -40.134 23.040 12.603 1.00 23.20 575 ALA A CA 1
ATOM 2193 C C . ALA A 1 285 ? -39.914 24.395 13.248 1.00 24.36 575 ALA A C 1
ATOM 2194 O O . ALA A 1 285 ? -40.455 24.673 14.293 1.00 23.66 575 ALA A O 1
ATOM 2196 N N . GLY A 1 286 ? -39.122 25.241 12.588 1.00 24.76 576 GLY A N 1
ATOM 2197 C CA . GLY A 1 286 ? -39.035 26.640 12.988 1.00 24.75 576 GLY A CA 1
ATOM 2198 C C . GLY A 1 286 ? -40.269 27.431 12.545 1.00 24.50 576 GLY A C 1
ATOM 2199 O O . GLY A 1 286 ? -41.093 26.946 11.762 1.00 25.12 576 GLY A O 1
ATOM 2200 N N . PRO A 1 287 ? -40.394 28.675 13.022 1.00 23.97 577 PRO A N 1
ATOM 2201 C CA . PRO A 1 287 ? -41.470 29.553 12.590 1.00 24.18 577 PRO A CA 1
ATOM 2202 C C . PRO A 1 287 ? -41.176 30.114 11.204 1.00 25.29 577 PRO A C 1
ATOM 2203 O O . PRO A 1 287 ? -40.093 29.918 10.700 1.00 24.66 577 PRO A O 1
ATOM 2207 N N . PRO A 1 288 ? -42.114 30.887 10.617 1.00 26.33 578 PRO A N 1
ATOM 2208 C CA . PRO A 1 288 ? -41.877 31.585 9.343 1.00 24.80 578 PRO A CA 1
ATOM 2209 C C . PRO A 1 288 ? -40.644 32.482 9.339 1.00 25.68 578 PRO A C 1
ATOM 2210 O O . PRO A 1 288 ? -39.987 32.571 8.325 1.00 27.03 578 PRO A O 1
ATOM 2214 N N . ALA A 1 289 ? -40.325 33.107 10.458 1.00 25.25 579 ALA A N 1
ATOM 2215 C CA . ALA A 1 289 ? -39.109 33.938 10.547 1.00 24.62 579 ALA A CA 1
ATOM 2216 C C . ALA A 1 289 ? -37.844 33.130 10.193 1.00 24.13 579 ALA A C 1
ATOM 2217 O O . ALA A 1 289 ? -36.837 33.723 9.760 1.00 24.98 579 ALA A O 1
ATOM 2219 N N . SER A 1 290 ? -37.887 31.810 10.357 1.00 22.18 580 SER A N 1
ATOM 2220 C CA . SER A 1 290 ? -36.707 30.983 10.091 1.00 22.24 580 SER A CA 1
ATOM 2221 C C . SER A 1 290 ? -36.438 30.794 8.611 1.00 21.54 580 SER A C 1
ATOM 2222 O O . SER A 1 290 ? -35.288 30.577 8.254 1.00 22.29 580 SER A O 1
ATOM 2225 N N . ILE A 1 291 ? -37.479 30.883 7.767 1.00 20.38 581 ILE A N 1
ATOM 2226 C CA . ILE A 1 291 ? -37.369 30.732 6.291 1.00 20.76 581 ILE A CA 1
ATOM 2227 C C . ILE A 1 291 ? -36.910 32.017 5.594 1.00 18.98 581 ILE A C 1
ATOM 2228 O O . ILE A 1 291 ? -36.196 31.948 4.577 1.00 18.82 581 ILE A O 1
ATOM 2233 N N . VAL A 1 292 ? -37.332 33.165 6.123 1.00 19.72 582 VAL A N 1
ATOM 2234 C CA . VAL A 1 292 ? -37.065 34.473 5.541 1.00 19.04 582 VAL A CA 1
ATOM 2235 C C . VAL A 1 292 ? -35.615 34.648 5.118 1.00 17.77 582 VAL A C 1
ATOM 2236 O O . VAL A 1 292 ? -35.381 35.140 4.019 1.00 17.96 582 VAL A O 1
ATOM 2240 N N . PRO A 1 293 ? -34.633 34.298 5.983 1.00 18.13 583 PRO A N 1
ATOM 2241 C CA . PRO A 1 293 ? -33.252 34.593 5.561 1.00 18.01 583 PRO A CA 1
ATOM 2242 C C . PRO A 1 293 ? -32.726 33.791 4.374 1.00 17.84 583 PRO A C 1
ATOM 2243 O O . PRO A 1 293 ? -31.660 34.147 3.884 1.00 18.51 583 PRO A O 1
ATOM 2247 N N . LEU A 1 294 ? -33.395 32.697 4.033 1.00 17.58 584 LEU A N 1
ATOM 2248 C CA . LEU A 1 294 ? -33.061 31.888 2.842 1.00 18.33 584 LEU A CA 1
ATOM 2249 C C . LEU A 1 294 ? -33.455 32.547 1.523 1.00 18.19 584 LEU A C 1
ATOM 2250 O O . LEU A 1 294 ? -32.894 32.192 0.504 1.00 17.67 584 LEU A O 1
ATOM 2255 N N . MET A 1 295 ? -34.413 33.469 1.552 1.00 17.90 585 MET A N 1
ATOM 2256 C CA A MET A 1 295 ? -35.049 33.971 0.342 0.50 17.96 585 MET A CA 1
ATOM 2257 C CA B MET A 1 295 ? -35.019 33.919 0.310 0.50 17.88 585 MET A CA 1
ATOM 2258 C C . MET A 1 295 ? -34.066 34.872 -0.418 1.00 16.87 585 MET A C 1
ATOM 2259 O O . MET A 1 295 ? -33.272 35.599 0.197 1.00 18.77 585 MET A O 1
ATOM 2268 N N . ARG A 1 296 ? -34.143 34.877 -1.740 1.00 18.28 586 ARG A N 1
ATOM 2269 C CA . ARG A 1 296 ? -33.193 35.651 -2.557 1.00 18.56 586 ARG A CA 1
ATOM 2270 C C . ARG A 1 296 ? -33.019 37.080 -2.114 1.00 18.75 586 ARG A C 1
ATOM 2271 O O . ARG A 1 296 ? -31.900 37.612 -2.145 1.00 19.53 586 ARG A O 1
ATOM 2279 N N . GLN A 1 297 ? -34.119 37.735 -1.786 1.00 19.64 587 GLN A N 1
ATOM 2280 C CA . GLN A 1 297 ? -34.081 39.155 -1.371 1.00 20.24 587 GLN A CA 1
ATOM 2281 C C . GLN A 1 297 ? -33.348 39.427 -0.060 1.00 21.22 587 GLN A C 1
ATOM 2282 O O . GLN A 1 297 ? -33.047 40.600 0.253 1.00 21.12 587 GLN A O 1
ATOM 2288 N N . ASN A 1 298 ? -33.043 38.369 0.695 1.00 19.55 588 ASN A N 1
ATOM 2289 C CA . ASN A 1 298 ? -32.347 38.493 1.956 1.00 21.94 588 ASN A CA 1
ATOM 2290 C C . ASN A 1 298 ? -30.969 37.854 1.940 1.00 22.25 588 ASN A C 1
ATOM 2291 O O . ASN A 1 298 ? -30.196 38.044 2.869 1.00 21.97 588 ASN A O 1
ATOM 2296 N N . ARG A 1 299 ? -30.677 37.078 0.892 1.00 24.51 589 ARG A N 1
ATOM 2297 C CA . ARG A 1 299 ? -29.426 36.311 0.795 1.00 25.31 589 ARG A CA 1
ATOM 2298 C C . ARG A 1 299 ? -28.230 37.218 0.551 1.00 26.83 589 ARG A C 1
ATOM 2299 O O . ARG A 1 299 ? -28.329 38.280 -0.098 1.00 26.11 589 ARG A O 1
ATOM 2307 N N . THR A 1 300 ? -27.086 36.762 1.061 1.00 28.90 590 THR A N 1
ATOM 2308 C CA . THR A 1 300 ? -25.779 37.413 0.836 1.00 31.36 590 THR A CA 1
ATOM 2309 C C . THR A 1 300 ? -25.071 36.598 -0.248 1.00 33.96 590 THR A C 1
ATOM 2310 O O . THR A 1 300 ? -25.673 35.713 -0.872 1.00 35.54 590 THR A O 1
ATOM 2314 N N . ARG A 1 301 ? -23.783 36.837 -0.431 1.00 36.95 591 ARG A N 1
ATOM 2315 C CA . ARG A 1 301 ? -22.985 36.027 -1.381 1.00 38.49 591 ARG A CA 1
ATOM 2316 C C . ARG A 1 301 ? -23.010 36.674 -2.756 1.00 38.65 591 ARG A C 1
ATOM 2317 O O . ARG A 1 301 ? -22.825 37.885 -2.888 1.00 39.05 591 ARG A O 1
ATOM 2326 N N . ARG B 2 1 ? -31.708 14.727 -17.979 1.00 31.11 -5 ARG B N 1
ATOM 2327 C CA . ARG B 2 1 ? -31.776 15.936 -18.840 1.00 27.91 -5 ARG B CA 1
ATOM 2328 C C . ARG B 2 1 ? -32.038 17.193 -18.040 1.00 26.87 -5 ARG B C 1
ATOM 2329 O O . ARG B 2 1 ? -32.124 18.245 -18.636 1.00 24.44 -5 ARG B O 1
ATOM 2337 N N . ARG B 2 2 ? -32.196 17.079 -16.718 1.00 25.06 -4 ARG B N 1
ATOM 2338 C CA . ARG B 2 2 ? -32.367 18.250 -15.833 1.00 25.61 -4 ARG B CA 1
ATOM 2339 C C . ARG B 2 2 ? -33.536 19.164 -16.180 1.00 24.11 -4 ARG B C 1
ATOM 2340 O O . ARG B 2 2 ? -33.536 20.365 -15.836 1.00 24.82 -4 ARG B O 1
ATOM 2348 N N . ARG B 2 3 ? -34.556 18.629 -16.826 1.00 22.79 -3 ARG B N 1
ATOM 2349 C CA . ARG B 2 3 ? -35.698 19.435 -17.142 1.00 23.98 -3 ARG B CA 1
ATOM 2350 C C . ARG B 2 3 ? -36.717 19.279 -16.024 1.00 22.98 -3 ARG B C 1
ATOM 2351 O O . ARG B 2 3 ? -36.937 18.184 -15.490 1.00 22.94 -3 ARG B O 1
ATOM 2359 N N . ARG B 2 4 ? -37.373 20.392 -15.696 1.00 23.09 -2 ARG B N 1
ATOM 2360 C CA . ARG B 2 4 ? -38.255 20.457 -14.562 1.00 21.00 -2 ARG B CA 1
ATOM 2361 C C . ARG B 2 4 ? -39.687 20.605 -15.005 1.00 21.00 -2 ARG B C 1
ATOM 2362 O O . ARG B 2 4 ? -40.557 20.784 -14.186 1.00 19.56 -2 ARG B O 1
ATOM 2370 N N . ARG B 2 5 ? -39.954 20.540 -16.313 1.00 21.69 -1 ARG B N 1
ATOM 2371 C CA . ARG B 2 5 ? -41.301 20.666 -16.818 1.00 23.57 -1 ARG B CA 1
ATOM 2372 C C . ARG B 2 5 ? -42.240 19.495 -16.481 1.00 22.19 -1 ARG B C 1
ATOM 2373 O O . ARG B 2 5 ? -41.886 18.313 -16.604 1.00 21.09 -1 ARG B O 1
ATOM 2381 N N . SER B 2 6 ? -43.443 19.855 -16.074 1.00 20.21 0 SER B N 1
ATOM 2382 C CA . SER B 2 6 ? -44.542 18.980 -15.867 1.00 21.45 0 SER B CA 1
ATOM 2383 C C . SER B 2 6 ? -45.033 18.490 -17.228 1.00 20.65 0 SER B C 1
ATOM 2384 O O . SER B 2 6 ? -45.082 19.284 -18.175 1.00 20.99 0 SER B O 1
ATOM 2387 N N . TRP B 2 7 ? -45.435 17.224 -17.319 1.00 20.91 1 TRP B N 1
ATOM 2388 C CA . TRP B 2 7 ? -45.871 16.637 -18.583 1.00 19.41 1 TRP B CA 1
ATOM 2389 C C . TRP B 2 7 ? -47.010 15.627 -18.441 1.00 20.53 1 TRP B C 1
ATOM 2390 O O . TRP B 2 7 ? -47.067 14.883 -17.450 1.00 19.01 1 TRP B O 1
ATOM 2401 N N . TYR B 2 8 ? -47.928 15.657 -19.417 1.00 19.37 2 TYR B N 1
ATOM 2402 C CA . TYR B 2 8 ? -49.002 14.688 -19.514 1.00 21.22 2 TYR B CA 1
ATOM 2403 C C . TYR B 2 8 ? -48.576 13.673 -20.595 1.00 21.73 2 TYR B C 1
ATOM 2404 O O . TYR B 2 8 ? -48.473 14.011 -21.789 1.00 21.98 2 TYR B O 1
ATOM 2413 N N . PHE B 2 9 ? -48.329 12.430 -20.164 1.00 23.14 3 PHE B N 1
ATOM 2414 C CA . PHE B 2 9 ? -47.802 11.356 -21.022 1.00 23.60 3 PHE B CA 1
ATOM 2415 C C . PHE B 2 9 ? -48.887 10.420 -21.586 1.00 26.60 3 PHE B C 1
ATOM 2416 O O . PHE B 2 9 ? -48.685 9.768 -22.634 1.00 25.56 3 PHE B O 1
ATOM 2424 N N . ASP B 2 10 ? -49.996 10.289 -20.872 1.00 29.14 4 ASP B N 1
ATOM 2425 C CA . ASP B 2 10 ? -51.025 9.288 -21.228 1.00 33.23 4 ASP B CA 1
ATOM 2426 C C . ASP B 2 10 ? -52.159 9.269 -20.229 1.00 34.61 4 ASP B C 1
ATOM 2427 O O . ASP B 2 10 ? -51.950 9.524 -19.045 1.00 34.66 4 ASP B O 1
ATOM 2432 N N . GLY B 2 11 ? -53.354 8.950 -20.717 1.00 36.64 5 GLY B N 1
ATOM 2433 C CA . GLY B 2 11 ? -54.536 8.816 -19.884 1.00 37.92 5 GLY B CA 1
ATOM 2434 C C . GLY B 2 11 ? -54.703 7.385 -19.431 1.00 38.92 5 GLY B C 1
ATOM 2435 O O . GLY B 2 11 ? -53.915 6.499 -19.805 1.00 40.38 5 GLY B O 1
#

CATH classification: 3.30.200.20 (+1 more: 1.10.510.10)

B-factor: mean 25.26, std 6.62, range [11.27, 59.06]

Radius of gyration: 19.0 Å; Cα contacts (8 Å, |Δi|>4): 597; chains: 2; bounding box: 47×51×45 Å

Organism: Homo sapiens (NCBI:txid9606)

Foldseek 3Di:
DDDLVVLVVVLQVLFDDDDCVVFWADWAWDDADDQATKTWTAGVPPRAIWIKGKHFCVRDPCSVLVVVVRVCLVPPDDPQAWHFPGWYCDDRMIITITHDAPLAFQLVLLQPHADDLQAVLQQLLSVLVSLVSCVVQQKAQQEDARNQWGAHLLQGTHGHDSSPMDGADPVRNWDFEDYQQLQFALCNLVRHTDGNLRNLSSVLQNSLSNHPVHGPPRVPDRNVSSVCNNPHQFDDRPVNVPDDPLSVVLSVLRRDRPSVSHDHSVRSSPRCSSVSHDDSNSRNCSGPVNDDD/DPDDDDDDDDD

Secondary structure (DSSP, 8-state):
---HHHHHHHHHHHSPSS-GGGTEEEEEEEEE-SSSEEEEEEETTT--EEEEEEEEGGG-S-THHHHHHHHHHHH---TTBPPEEEEEEETTEEEEEEE--TTEEHHHHHTTS---HHHHHHHHHHHHHHHHHHHHTTEE----SGGGEEE-TTS-EEE---TT-EE--SSS--B--EE-GGG--HHHHTT--B-THHHHHHHHHHHHHHHHSS-TTTTS-HHHHHHHHHHSSPPPPTTGGG--HHHHHHHHHHS-SSTTTSPPHHHHTT-GGGGG---GGGTGGGSTTT---/------EE---

GO terms:
  GO:0005515 protein binding (F, IPI)
  GO:0005737 cytoplasm (C, IDA)
  GO:0004674 protein serine/threonine kinase activity (F, IDA)
  GO:0005737 cytoplasm (C, EXP)
  GO:0001558 regulation of cell growth (P, TAS)
  GO:0016477 cell migration (P, TAS)
  GO:0006915 apoptotic process (P, TAS)
  GO:0007010 cytoskeleton organization (P, TAS)
  GO:0007165 signal transduction (P, TAS)
  GO:0030674 protein-macromolecule adaptor activity (F, IMP)
  GO:0050821 protein stabilization (P, IMP)
  GO:0120183 positive regulation of focal adhesion disassembly (P, IMP)
  GO:0005794 Golgi apparatus (C, TAS)
  GO:0005829 cytosol (C, TAS)
  GO:0098641 cadherin binding involved in cell-cell adhesion (F, HDA)
  GO:0004674 protein serine/threonine kinase activity (F, IMP)
  GO:0005912 adherens junction (C, HDA)
  GO:0045766 positive regulation of angiogenesis (P, IMP)
  GO:2000352 negative regulation of endothelial cell apoptotic process (P, IMP)
  GO:0005886 plasma membrane (C, IDA)